Protein AF-A0A9E5BP59-F1 (afdb_monomer_lite)

Structure (mmCIF, N/CA/C/O backbone):
data_AF-A0A9E5BP59-F1
#
_entry.id   AF-A0A9E5BP59-F1
#
loop_
_atom_site.group_PDB
_atom_site.id
_atom_site.type_symbol
_atom_site.label_atom_id
_atom_site.label_alt_id
_atom_site.label_comp_id
_atom_site.label_asym_id
_atom_site.label_entity_id
_atom_site.label_seq_id
_atom_site.pdbx_PDB_ins_code
_atom_site.Cartn_x
_atom_site.Cartn_y
_atom_site.Cartn_z
_atom_site.occupancy
_atom_site.B_iso_or_equiv
_atom_site.auth_seq_id
_atom_site.auth_comp_id
_atom_site.auth_asym_id
_atom_site.auth_atom_id
_atom_site.pdbx_PDB_model_num
ATOM 1 N N . MET A 1 1 ? 1.695 -41.194 1.041 1.00 37.16 1 MET A N 1
ATOM 2 C CA . MET A 1 1 ? 0.652 -40.173 0.792 1.00 37.16 1 MET A CA 1
ATOM 3 C C . MET A 1 1 ? 1.336 -38.836 0.549 1.00 37.16 1 MET A C 1
ATOM 5 O O . MET A 1 1 ? 2.037 -38.366 1.438 1.00 37.16 1 MET A O 1
ATOM 9 N N . ALA A 1 2 ? 1.214 -38.261 -0.649 1.00 35.75 2 ALA A N 1
ATOM 10 C CA . ALA A 1 2 ? 1.805 -36.962 -0.963 1.00 35.75 2 ALA A CA 1
ATOM 11 C C . ALA A 1 2 ? 1.012 -35.847 -0.260 1.00 35.75 2 ALA A C 1
ATOM 13 O O . ALA A 1 2 ? -0.188 -35.698 -0.486 1.00 35.75 2 ALA A O 1
ATOM 14 N N . ARG A 1 3 ? 1.668 -35.077 0.617 1.00 37.94 3 ARG A N 1
ATOM 15 C CA . ARG A 1 3 ? 1.095 -33.861 1.204 1.00 37.94 3 ARG A CA 1
ATOM 16 C C . ARG A 1 3 ? 1.103 -32.769 0.135 1.00 37.94 3 ARG A C 1
ATOM 18 O O . ARG A 1 3 ? 2.106 -32.085 -0.043 1.00 37.94 3 ARG A O 1
ATOM 25 N N . PHE A 1 4 ? -0.009 -32.607 -0.574 1.00 37.12 4 PHE A N 1
ATOM 26 C CA . PHE A 1 4 ? -0.250 -31.410 -1.373 1.00 37.12 4 PHE A CA 1
ATOM 27 C C . PHE A 1 4 ? -0.389 -30.220 -0.421 1.00 37.12 4 PHE A C 1
ATOM 29 O O . PHE A 1 4 ? -1.443 -29.987 0.167 1.00 37.12 4 PHE A O 1
ATOM 36 N N . SER A 1 5 ? 0.703 -29.480 -0.233 1.00 37.44 5 SER A N 1
ATOM 37 C CA . SER A 1 5 ? 0.652 -28.153 0.367 1.00 37.44 5 SER A CA 1
ATOM 38 C C . SER A 1 5 ? -0.004 -27.223 -0.648 1.00 37.44 5 SER A C 1
ATOM 40 O O . SER A 1 5 ? 0.659 -26.654 -1.514 1.00 37.44 5 SER A O 1
ATOM 42 N N . PHE A 1 6 ? -1.329 -27.097 -0.580 1.00 42.19 6 PHE A N 1
ATOM 43 C CA . PHE A 1 6 ? -2.030 -25.983 -1.203 1.00 42.19 6 PHE A CA 1
ATOM 44 C C . PHE A 1 6 ? -1.641 -24.715 -0.438 1.00 42.19 6 PHE A C 1
ATOM 46 O O . PHE A 1 6 ? -2.389 -24.228 0.410 1.00 42.19 6 PHE A O 1
ATOM 53 N N . LYS A 1 7 ? -0.448 -24.171 -0.712 1.00 44.41 7 LYS A N 1
ATOM 54 C CA . LYS A 1 7 ? -0.162 -22.777 -0.377 1.00 44.41 7 LYS A CA 1
ATOM 55 C C . LYS A 1 7 ? -1.199 -21.963 -1.139 1.00 44.41 7 LYS A C 1
ATOM 57 O O . LYS A 1 7 ? -1.123 -21.858 -2.361 1.00 44.41 7 LYS A O 1
ATOM 62 N N . ARG A 1 8 ? -2.217 -21.457 -0.434 1.00 57.28 8 ARG A N 1
ATOM 63 C CA . ARG A 1 8 ? -3.153 -20.477 -0.992 1.00 57.28 8 ARG A CA 1
ATOM 64 C C . ARG A 1 8 ? -2.296 -19.401 -1.646 1.00 57.28 8 ARG A C 1
ATOM 66 O O . ARG A 1 8 ? -1.489 -18.783 -0.954 1.00 57.28 8 ARG A O 1
ATOM 73 N N . LYS A 1 9 ? -2.420 -19.250 -2.968 1.00 65.62 9 LYS A N 1
ATOM 74 C CA . LYS A 1 9 ? -1.711 -18.212 -3.714 1.00 65.62 9 LYS A CA 1
ATOM 75 C C . LYS A 1 9 ? -2.019 -16.891 -3.017 1.00 65.62 9 LYS A C 1
ATOM 77 O O . LYS A 1 9 ? -3.191 -16.548 -2.848 1.00 65.62 9 LYS A O 1
ATOM 82 N N . ARG A 1 10 ? -0.972 -16.233 -2.526 1.00 75.00 10 ARG A N 1
ATOM 83 C CA . ARG A 1 10 ? -1.098 -14.922 -1.907 1.00 75.00 10 ARG A CA 1
ATOM 84 C C . ARG A 1 10 ? -1.558 -13.966 -2.994 1.00 75.00 10 ARG A C 1
ATOM 86 O O . ARG A 1 10 ? -1.009 -13.994 -4.095 1.00 75.00 10 ARG A O 1
ATOM 93 N N . LEU A 1 11 ? -2.613 -13.228 -2.690 1.00 86.75 11 LEU A N 1
ATOM 94 C CA . LEU A 1 11 ? -3.124 -12.232 -3.608 1.00 86.75 11 LEU A CA 1
ATOM 95 C C . LEU A 1 11 ? -2.186 -11.035 -3.574 1.00 86.75 11 LEU A C 1
ATOM 97 O O . LEU A 1 11 ? -1.622 -10.732 -2.524 1.00 86.75 11 LEU A O 1
ATOM 101 N N . SER A 1 12 ? -1.981 -10.418 -4.722 1.00 90.88 12 SER A N 1
ATOM 102 C CA . SER A 1 12 ? -1.196 -9.196 -4.821 1.00 90.88 12 SER A CA 1
ATOM 103 C C . SER A 1 12 ? -2.011 -7.981 -4.360 1.00 90.88 12 SER A C 1
ATOM 105 O O . SER A 1 12 ? -3.227 -8.101 -4.184 1.00 90.88 12 SER A O 1
ATOM 107 N N . PHE A 1 13 ? -1.380 -6.819 -4.160 1.00 94.25 13 PHE A N 1
ATOM 108 C CA . PHE A 1 13 ? -2.105 -5.623 -3.718 1.00 94.25 13 PHE A CA 1
ATOM 109 C C . PHE A 1 13 ? -3.227 -5.280 -4.712 1.00 94.25 13 PHE A C 1
ATOM 111 O O . PHE A 1 13 ? -4.389 -5.196 -4.322 1.00 94.25 13 PHE A O 1
ATOM 118 N N . SER A 1 14 ? -2.936 -5.245 -6.014 1.00 92.19 14 SER A N 1
ATOM 119 C CA . SER A 1 14 ? -3.953 -5.027 -7.053 1.00 92.19 14 SER A CA 1
ATOM 120 C C . SER A 1 14 ? -5.103 -6.055 -7.029 1.00 92.19 14 SER A C 1
ATOM 122 O O . SER A 1 14 ? -6.280 -5.703 -7.175 1.00 92.19 14 SER A O 1
ATOM 124 N N . GLU A 1 15 ? -4.804 -7.341 -6.804 1.00 92.38 15 GLU A N 1
ATOM 125 C CA . GLU A 1 15 ? -5.838 -8.378 -6.663 1.00 92.38 15 GLU A CA 1
ATOM 126 C C . GLU A 1 15 ? -6.682 -8.171 -5.391 1.00 92.38 15 GLU A C 1
ATOM 128 O O . GLU A 1 15 ? -7.888 -8.443 -5.394 1.00 92.38 15 GLU A O 1
ATOM 133 N N . MET A 1 16 ? -6.064 -7.684 -4.312 1.00 91.88 16 MET A N 1
ATOM 134 C CA . MET A 1 16 ? -6.711 -7.428 -3.028 1.00 91.88 16 MET A CA 1
ATOM 135 C C . MET A 1 16 ? -7.584 -6.182 -3.017 1.00 91.88 16 MET A C 1
ATOM 137 O O . MET A 1 16 ? -8.643 -6.235 -2.391 1.00 91.88 16 MET A O 1
ATOM 141 N N . THR A 1 17 ? -7.240 -5.131 -3.763 1.00 90.25 17 THR A N 1
ATOM 142 C CA . THR A 1 17 ? -8.056 -3.909 -3.891 1.00 90.25 17 THR A CA 1
ATOM 143 C C . THR A 1 17 ? -9.504 -4.218 -4.288 1.00 90.25 17 THR A C 1
ATOM 145 O O . THR A 1 17 ? -10.435 -3.581 -3.810 1.00 90.25 17 THR A O 1
ATOM 148 N N . ASN A 1 18 ? -9.719 -5.252 -5.107 1.00 88.75 18 ASN A N 1
ATOM 149 C CA . ASN A 1 18 ? -11.052 -5.671 -5.557 1.00 88.75 18 ASN A CA 1
ATOM 150 C C . ASN A 1 18 ? -11.787 -6.601 -4.574 1.00 88.75 18 ASN A C 1
ATOM 152 O O . ASN A 1 18 ? -12.927 -6.994 -4.823 1.00 88.75 18 ASN A O 1
ATOM 156 N N . ARG A 1 19 ? -11.130 -7.026 -3.490 1.00 89.50 19 ARG A N 1
ATOM 157 C CA . ARG A 1 19 ? -11.681 -7.964 -2.499 1.00 89.50 19 ARG A CA 1
ATOM 158 C C . ARG A 1 19 ? -11.907 -7.343 -1.137 1.00 89.50 19 ARG A C 1
ATOM 160 O O . ARG A 1 19 ? -12.764 -7.829 -0.400 1.00 89.50 19 ARG A O 1
ATOM 167 N N . VAL A 1 20 ? -11.108 -6.347 -0.776 1.00 90.62 20 VAL A N 1
ATOM 168 C CA . VAL A 1 20 ? -11.270 -5.638 0.487 1.00 90.62 20 VAL A CA 1
ATOM 169 C C . VAL A 1 20 ? -12.408 -4.620 0.368 1.00 90.62 20 VAL A C 1
ATOM 171 O O . VAL A 1 20 ? -12.570 -3.994 -0.679 1.00 90.62 20 VAL A O 1
ATOM 174 N N . PRO A 1 21 ? -13.242 -4.466 1.406 1.00 88.25 21 PRO A N 1
ATOM 175 C CA . PRO A 1 21 ? -14.308 -3.479 1.398 1.00 88.25 21 PRO A CA 1
ATOM 176 C C . PRO A 1 21 ? -13.735 -2.058 1.424 1.00 88.25 21 PRO A C 1
ATOM 178 O O . PRO A 1 21 ? -12.798 -1.769 2.166 1.00 88.25 21 PRO A O 1
ATOM 181 N N . ALA A 1 22 ? -14.367 -1.141 0.693 1.00 81.62 22 ALA A N 1
ATOM 182 C CA . ALA A 1 22 ? -14.191 0.289 0.919 1.00 81.62 22 ALA A CA 1
ATOM 183 C C . ALA A 1 22 ? -14.959 0.672 2.196 1.00 81.62 22 ALA A C 1
ATOM 185 O O . ALA A 1 22 ? -16.143 1.006 2.148 1.00 81.62 22 ALA A O 1
ATOM 186 N N . ALA A 1 23 ? -14.324 0.513 3.358 1.00 66.88 23 ALA A N 1
ATOM 187 C CA . ALA A 1 23 ? -14.974 0.757 4.639 1.00 66.88 23 ALA A CA 1
ATOM 188 C C . ALA A 1 23 ? -15.171 2.266 4.867 1.00 66.88 23 ALA A C 1
ATOM 190 O O . ALA A 1 23 ? -14.200 3.007 4.994 1.00 66.88 23 ALA A O 1
ATOM 191 N N . VAL A 1 24 ? -16.433 2.709 4.934 1.00 73.19 24 VAL A N 1
ATOM 192 C CA . VAL A 1 24 ? -16.799 4.084 5.336 1.00 73.19 24 VAL A CA 1
ATOM 193 C C . VAL A 1 24 ? -16.397 4.335 6.790 1.00 73.19 24 VAL A C 1
ATOM 195 O O . VAL A 1 24 ? -15.887 5.400 7.123 1.00 73.19 24 VAL A O 1
ATOM 198 N N . ASP A 1 25 ? -16.576 3.321 7.635 1.00 82.25 25 ASP A N 1
ATOM 199 C CA . ASP A 1 25 ? -16.072 3.279 8.999 1.00 82.25 25 ASP A CA 1
ATOM 200 C C . ASP A 1 25 ? -15.358 1.934 9.221 1.00 82.25 25 ASP A C 1
ATOM 202 O O . ASP A 1 25 ? -16.016 0.893 9.282 1.00 82.25 25 ASP A O 1
ATOM 206 N N . PRO A 1 26 ? -14.016 1.916 9.317 1.00 82.25 26 PRO A N 1
ATOM 207 C CA . PRO A 1 26 ? -13.260 0.674 9.464 1.00 82.25 26 PRO A CA 1
ATOM 208 C C . PRO A 1 26 ? -13.439 -0.015 10.814 1.00 82.25 26 PRO A C 1
ATOM 210 O O . PRO A 1 26 ? -12.983 -1.143 10.972 1.00 82.25 26 PRO A O 1
ATOM 213 N N . LEU A 1 27 ? -14.080 0.651 11.778 1.00 84.75 27 LEU A N 1
ATOM 214 C CA . LEU A 1 27 ? -14.291 0.159 13.136 1.00 84.75 27 LEU A CA 1
ATOM 215 C C . LEU A 1 27 ? -15.783 -0.007 13.464 1.00 84.75 27 LEU A C 1
ATOM 217 O O . LEU A 1 27 ? -16.151 -0.088 14.637 1.00 84.75 27 LEU A O 1
ATOM 221 N N . ASP A 1 28 ? -16.654 -0.040 12.451 1.00 80.81 28 ASP A N 1
ATOM 222 C CA . ASP A 1 28 ? -18.099 -0.257 12.623 1.00 80.81 28 ASP A CA 1
ATOM 223 C C . ASP A 1 28 ? -18.395 -1.612 13.290 1.00 80.81 28 ASP A C 1
ATOM 225 O O . ASP A 1 28 ? -19.312 -1.756 14.106 1.00 80.81 28 ASP A O 1
ATOM 229 N N . PHE A 1 29 ? -17.531 -2.604 13.044 1.00 79.12 29 PHE A N 1
ATOM 230 C CA . PHE A 1 29 ? -17.621 -3.914 13.682 1.00 79.12 29 PHE A CA 1
ATOM 231 C C . PHE A 1 29 ? -17.634 -3.856 15.220 1.00 79.12 29 PHE A C 1
ATOM 233 O O . PHE A 1 29 ? -18.204 -4.758 15.833 1.00 79.12 29 PHE A O 1
ATOM 240 N N . LEU A 1 30 ? -17.072 -2.809 15.845 1.00 76.50 30 LEU A N 1
ATOM 241 C CA . LEU A 1 30 ? -17.065 -2.632 17.303 1.00 76.50 30 LEU A CA 1
ATOM 242 C C . LEU A 1 30 ? -18.456 -2.320 17.876 1.00 76.50 30 LEU A C 1
ATOM 244 O O . LEU A 1 30 ? -18.742 -2.698 19.012 1.00 76.50 30 LEU A O 1
ATOM 248 N N . GLY A 1 31 ? -19.320 -1.647 17.109 1.00 68.12 31 GLY A N 1
ATOM 249 C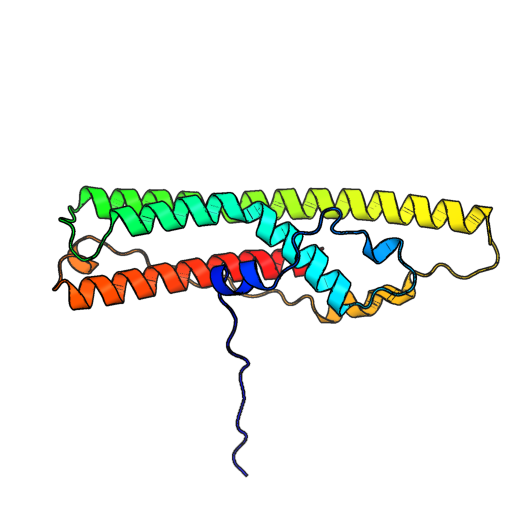 CA . GLY A 1 31 ? -20.680 -1.291 17.529 1.00 68.12 31 GLY A CA 1
ATOM 250 C C . GLY A 1 31 ? -21.724 -2.354 17.175 1.00 68.12 31 GLY A C 1
ATOM 251 O O . GLY A 1 31 ? -22.701 -2.551 17.902 1.00 68.12 31 GLY A O 1
ATOM 252 N N . ALA A 1 32 ? -21.519 -3.080 16.074 1.00 62.00 32 ALA A N 1
ATOM 253 C CA . ALA A 1 32 ? -22.473 -4.063 15.579 1.00 62.00 32 ALA A CA 1
ATOM 254 C C . ALA A 1 32 ? -22.317 -5.420 16.291 1.00 62.00 32 ALA A C 1
ATOM 256 O O . ALA A 1 32 ? -21.382 -6.186 16.059 1.00 62.00 32 ALA A O 1
ATOM 257 N N . GLY A 1 33 ? -23.297 -5.773 17.130 1.00 57.91 33 GLY A N 1
ATOM 258 C CA . GLY A 1 33 ? -23.296 -6.979 17.971 1.00 57.91 33 GLY A CA 1
ATOM 259 C C . GLY A 1 33 ? -23.292 -8.344 17.257 1.00 57.91 33 GLY A C 1
ATOM 260 O O . GLY A 1 33 ? -23.484 -9.354 17.933 1.00 57.91 33 GLY A O 1
ATOM 261 N N . ARG A 1 34 ? -23.098 -8.399 15.931 1.00 59.66 34 ARG A N 1
ATOM 262 C CA . ARG A 1 34 ? -23.070 -9.631 15.114 1.00 59.66 34 ARG A CA 1
ATOM 263 C C . ARG A 1 34 ? -21.856 -9.762 14.184 1.00 59.66 34 ARG A C 1
ATOM 265 O O . ARG A 1 34 ? -21.792 -10.731 13.434 1.00 59.66 34 ARG A O 1
ATOM 272 N N . THR A 1 35 ? -20.917 -8.821 14.199 1.00 65.94 35 THR A N 1
ATOM 273 C CA . THR A 1 35 ? -19.799 -8.827 13.244 1.00 65.94 35 THR A CA 1
ATOM 274 C C . THR A 1 35 ? -18.760 -9.873 13.643 1.00 65.94 35 THR A C 1
ATOM 276 O O . THR A 1 35 ? -18.333 -9.917 14.794 1.00 65.94 35 THR A O 1
ATOM 279 N N . GLY A 1 36 ? -18.371 -10.753 12.718 1.00 70.06 36 GLY A N 1
ATOM 280 C CA . GLY A 1 36 ? -17.362 -11.782 12.983 1.00 70.06 36 GLY A CA 1
ATOM 281 C C . GLY A 1 36 ? -15.933 -11.248 12.841 1.00 70.06 36 GLY A C 1
ATOM 282 O O . GLY A 1 36 ? -15.688 -10.290 12.110 1.00 70.06 36 GLY A O 1
ATOM 283 N N . SER A 1 37 ? -14.952 -11.920 13.458 1.00 73.12 37 SER A N 1
ATOM 284 C CA . SER A 1 37 ? -13.523 -11.549 13.362 1.00 73.12 37 SER A CA 1
ATOM 285 C C . SER A 1 37 ? -12.999 -11.479 11.920 1.00 73.12 37 SER A C 1
ATOM 287 O O . SER A 1 37 ? -12.104 -10.702 11.602 1.00 73.12 37 SER A O 1
ATOM 289 N N . ARG A 1 38 ? -13.575 -12.274 11.011 1.00 78.44 38 ARG A N 1
ATOM 290 C CA . ARG A 1 38 ? -13.245 -12.235 9.582 1.00 78.44 38 ARG A CA 1
ATOM 291 C C . ARG A 1 38 ? -13.662 -10.922 8.921 1.00 78.44 38 ARG A C 1
ATOM 293 O O . ARG A 1 38 ? -12.917 -10.424 8.081 1.00 78.44 38 ARG A O 1
ATOM 300 N N . ASP A 1 39 ? -14.829 -10.404 9.279 1.00 82.75 39 ASP A N 1
ATOM 301 C CA . ASP A 1 39 ? -15.378 -9.190 8.680 1.00 82.75 39 ASP A CA 1
ATOM 302 C C . ASP A 1 39 ? -14.645 -7.966 9.230 1.00 82.75 39 ASP A C 1
ATOM 304 O O . ASP A 1 39 ? -14.245 -7.100 8.460 1.00 82.75 39 ASP A O 1
ATOM 308 N N . ALA A 1 40 ? -14.350 -7.964 10.532 1.00 85.00 40 ALA A N 1
ATOM 309 C CA . ALA A 1 40 ? -13.501 -6.965 11.177 1.00 85.00 40 ALA A CA 1
ATOM 310 C C . ALA A 1 40 ? -12.097 -6.897 10.544 1.00 85.00 40 ALA A C 1
ATOM 312 O O . ALA A 1 40 ? -11.658 -5.826 10.134 1.00 85.00 40 ALA A O 1
ATOM 313 N N . PHE A 1 41 ? -11.434 -8.044 10.341 1.00 88.12 41 PHE A N 1
ATOM 314 C CA . PHE A 1 41 ? -10.156 -8.086 9.618 1.00 88.12 41 PHE A CA 1
ATOM 315 C C . PHE A 1 41 ? -10.271 -7.489 8.208 1.00 88.12 41 PHE A C 1
ATOM 317 O O . PHE A 1 41 ? -9.401 -6.737 7.781 1.00 88.12 41 PHE A O 1
ATOM 324 N N . ALA A 1 42 ? -11.337 -7.814 7.468 1.00 88.81 42 ALA A N 1
ATOM 325 C CA . ALA A 1 42 ? -11.538 -7.281 6.124 1.00 88.81 42 ALA A CA 1
ATOM 326 C C . ALA A 1 42 ? -11.759 -5.758 6.131 1.00 88.81 42 ALA A C 1
ATOM 328 O O . ALA A 1 42 ? -11.236 -5.083 5.250 1.00 88.81 42 ALA A O 1
ATOM 329 N N . GLN A 1 43 ? -12.479 -5.216 7.119 1.00 90.50 43 GLN A N 1
ATOM 330 C CA . GLN A 1 43 ? -12.697 -3.772 7.272 1.00 90.50 43 GLN A CA 1
ATOM 331 C C . GLN A 1 43 ? -11.389 -3.020 7.547 1.00 90.50 43 GLN A C 1
ATOM 333 O O . GLN A 1 43 ? -11.084 -2.060 6.839 1.00 90.50 43 GLN A O 1
ATOM 338 N N . ILE A 1 44 ? -10.581 -3.498 8.501 1.00 91.75 44 ILE A N 1
ATOM 339 C CA . ILE A 1 44 ? -9.265 -2.910 8.810 1.00 91.75 44 ILE A CA 1
ATOM 340 C C . ILE A 1 44 ? -8.352 -3.015 7.584 1.00 91.75 44 ILE A C 1
ATOM 342 O O . ILE A 1 44 ? -7.720 -2.036 7.186 1.00 91.75 44 ILE A O 1
ATOM 346 N N . HIS A 1 45 ? -8.339 -4.178 6.925 1.00 93.06 45 HIS A N 1
ATOM 347 C CA . HIS A 1 45 ? -7.540 -4.381 5.723 1.00 93.06 45 HIS A CA 1
ATOM 348 C C . HIS A 1 45 ? -7.923 -3.423 4.597 1.00 93.06 45 HIS A C 1
ATOM 350 O O . HIS A 1 45 ? -7.042 -2.814 3.994 1.00 93.06 45 HIS A O 1
ATOM 356 N N . GLY A 1 46 ? -9.221 -3.230 4.364 1.00 93.62 46 GLY A N 1
ATOM 357 C CA . GLY A 1 46 ? -9.731 -2.273 3.390 1.00 93.62 46 GLY A CA 1
ATOM 358 C C . GLY A 1 46 ? -9.332 -0.831 3.683 1.00 93.62 46 GLY A C 1
ATOM 359 O O . GLY A 1 46 ? -8.972 -0.106 2.759 1.00 93.62 46 GLY A O 1
ATOM 360 N N . ALA A 1 47 ? -9.314 -0.419 4.952 1.00 94.81 47 ALA A N 1
ATOM 361 C CA . ALA A 1 47 ? -8.872 0.925 5.319 1.00 94.81 47 ALA A CA 1
ATOM 362 C C . ALA A 1 47 ? -7.382 1.166 5.068 1.00 94.81 47 ALA A C 1
ATOM 364 O O . ALA A 1 47 ? -7.029 2.223 4.540 1.00 94.81 47 ALA A O 1
ATOM 365 N N . VAL A 1 48 ? -6.513 0.206 5.403 1.00 95.00 48 VAL A N 1
ATOM 366 C CA . VAL A 1 48 ? -5.076 0.330 5.107 1.00 95.00 48 VAL A CA 1
ATOM 367 C C . VAL A 1 48 ? -4.841 0.308 3.591 1.00 95.00 48 VAL A C 1
ATOM 369 O O . VAL A 1 48 ? -4.091 1.135 3.082 1.00 95.00 48 VAL A O 1
ATOM 372 N N . HIS A 1 49 ? -5.539 -0.556 2.843 1.00 95.25 49 HIS A N 1
ATOM 373 C CA . HIS A 1 49 ? -5.519 -0.560 1.367 1.00 95.25 49 HIS A CA 1
ATOM 374 C C . HIS A 1 49 ? -5.934 0.787 0.771 1.00 95.25 49 HIS A C 1
ATOM 376 O O . HIS A 1 49 ? -5.270 1.323 -0.118 1.00 95.25 49 HIS A O 1
ATOM 382 N N . GLY A 1 50 ? -7.021 1.361 1.288 1.00 94.44 50 GLY A N 1
ATOM 383 C CA . GLY A 1 50 ? -7.517 2.669 0.874 1.00 94.44 50 GLY A CA 1
ATOM 384 C C . GLY A 1 50 ? -6.468 3.766 1.054 1.00 94.44 50 GLY A C 1
ATOM 385 O O . GLY A 1 50 ? -6.265 4.567 0.144 1.00 94.44 50 GLY A O 1
ATOM 386 N N . ALA A 1 51 ? -5.739 3.754 2.174 1.00 95.44 51 ALA A N 1
ATOM 387 C CA . ALA A 1 51 ? -4.663 4.712 2.437 1.00 95.44 51 ALA A CA 1
ATOM 388 C C . ALA A 1 51 ? -3.493 4.596 1.442 1.00 95.44 51 ALA A C 1
ATOM 390 O O . ALA A 1 51 ? -2.858 5.597 1.120 1.00 95.44 51 ALA A O 1
ATOM 391 N N . LEU A 1 52 ? -3.228 3.400 0.908 1.00 96.25 52 LEU A N 1
ATOM 392 C CA . LEU A 1 52 ? -2.147 3.175 -0.060 1.00 96.25 52 LEU A CA 1
ATOM 393 C C . LEU A 1 52 ? -2.578 3.328 -1.525 1.00 96.25 52 LEU A C 1
ATOM 395 O O . LEU A 1 52 ? -1.745 3.224 -2.425 1.00 96.25 52 LEU A O 1
ATOM 399 N N . SER A 1 53 ? -3.854 3.614 -1.793 1.00 93.69 53 SER A N 1
ATOM 400 C CA . SER A 1 53 ? -4.385 3.680 -3.162 1.00 93.69 53 SER A CA 1
ATOM 401 C C . SER A 1 53 ? -3.729 4.770 -4.017 1.00 93.69 53 SER A C 1
ATOM 403 O O . SER A 1 53 ? -3.583 4.605 -5.224 1.00 93.69 53 SER A O 1
ATOM 405 N N . GLU A 1 54 ? -3.317 5.891 -3.422 1.00 94.62 54 GLU A N 1
ATOM 406 C CA . GLU A 1 54 ? -2.586 6.935 -4.153 1.00 94.62 54 GLU A CA 1
ATOM 407 C C . GLU A 1 54 ? -1.165 6.488 -4.522 1.00 94.62 54 GLU A C 1
ATOM 409 O O . GLU A 1 54 ? -0.716 6.723 -5.642 1.00 94.62 54 GLU A O 1
ATOM 414 N N . VAL A 1 55 ? -0.481 5.793 -3.610 1.00 96.94 55 VAL A N 1
ATOM 415 C CA . VAL A 1 55 ? 0.850 5.225 -3.860 1.00 96.94 55 VAL A CA 1
ATOM 416 C C . VAL A 1 55 ? 0.793 4.193 -4.988 1.00 96.94 55 VAL A C 1
ATOM 418 O O . VAL A 1 55 ? 1.617 4.238 -5.898 1.00 96.94 55 VAL A O 1
ATOM 421 N N . GLU A 1 56 ? -0.214 3.314 -4.993 1.00 95.94 56 GLU A N 1
ATOM 422 C CA . GLU A 1 56 ? -0.407 2.345 -6.080 1.00 95.94 56 GLU A CA 1
ATOM 423 C C . GLU A 1 56 ? -0.589 3.037 -7.437 1.00 95.94 56 GLU A C 1
ATOM 425 O O . GLU A 1 56 ? 0.075 2.660 -8.402 1.00 95.94 56 GLU A O 1
ATOM 430 N N . ARG A 1 57 ? -1.405 4.096 -7.519 1.00 95.75 57 ARG A N 1
ATOM 431 C CA . ARG A 1 57 ? -1.611 4.843 -8.774 1.00 95.75 57 ARG A CA 1
ATOM 432 C C . ARG A 1 57 ? -0.331 5.505 -9.275 1.00 95.75 57 ARG A C 1
ATOM 434 O O . ARG A 1 57 ? -0.060 5.480 -10.482 1.00 95.75 57 ARG A O 1
ATOM 441 N N . SER A 1 58 ? 0.456 6.083 -8.369 1.00 96.62 58 SER A N 1
ATOM 442 C CA . SER A 1 58 ? 1.756 6.672 -8.696 1.00 96.62 58 SER A CA 1
ATOM 443 C C . SER A 1 58 ? 2.706 5.607 -9.234 1.00 96.62 58 SER A C 1
ATOM 445 O O . SER A 1 58 ? 3.217 5.756 -10.342 1.00 96.62 58 SER A O 1
ATOM 447 N N . ILE A 1 59 ? 2.851 4.482 -8.529 1.00 96.38 59 ILE A N 1
ATOM 448 C CA . ILE A 1 59 ? 3.663 3.332 -8.953 1.00 96.38 59 ILE A CA 1
ATOM 449 C C . ILE A 1 59 ? 3.212 2.797 -10.316 1.00 96.38 59 ILE A C 1
ATOM 451 O O . ILE A 1 59 ? 4.039 2.586 -11.206 1.00 96.38 59 ILE A O 1
ATOM 455 N N . SER A 1 60 ? 1.909 2.609 -10.521 1.00 94.94 60 SER A N 1
ATOM 456 C CA . SER A 1 60 ? 1.353 2.163 -11.800 1.00 94.94 60 SER A CA 1
ATOM 457 C C . SER A 1 60 ? 1.719 3.130 -12.932 1.00 94.94 60 SER A C 1
ATOM 459 O O . SER A 1 60 ? 2.131 2.687 -14.005 1.00 94.94 60 SER A O 1
ATOM 461 N N . SER A 1 61 ? 1.695 4.440 -12.674 1.00 94.88 61 SER A N 1
ATOM 462 C CA . SER A 1 61 ? 2.140 5.458 -13.634 1.00 94.88 61 SER A CA 1
ATOM 463 C C . SER A 1 61 ? 3.641 5.362 -13.946 1.00 94.88 61 SER A C 1
ATOM 465 O O . SER A 1 61 ? 4.031 5.540 -15.101 1.00 94.88 61 SER A O 1
ATOM 467 N N . LEU A 1 62 ? 4.490 5.012 -12.967 1.00 94.56 62 LEU A N 1
ATOM 468 C CA . LEU A 1 62 ? 5.923 4.766 -13.200 1.00 94.56 62 LEU A CA 1
ATOM 469 C C . LEU A 1 62 ? 6.131 3.652 -14.231 1.00 94.56 62 LEU A C 1
ATOM 471 O O . LEU A 1 62 ? 6.884 3.830 -15.191 1.00 94.56 62 LEU A O 1
ATOM 475 N N . PHE A 1 63 ? 5.441 2.524 -14.052 1.00 93.75 63 PHE A N 1
ATOM 476 C CA . PHE A 1 63 ? 5.552 1.371 -14.946 1.00 93.75 63 PHE A CA 1
ATOM 477 C C . PHE A 1 63 ? 4.978 1.644 -16.341 1.00 93.75 63 PHE A C 1
ATOM 479 O O . PHE A 1 63 ? 5.515 1.138 -17.325 1.00 93.75 63 PHE A O 1
ATOM 486 N N . GLU A 1 64 ? 3.950 2.488 -16.454 1.00 92.06 64 GLU A N 1
ATOM 487 C CA . GLU A 1 64 ? 3.423 2.930 -17.750 1.00 92.06 64 GLU A CA 1
ATOM 488 C C . GLU A 1 64 ? 4.420 3.797 -18.538 1.00 92.06 64 GLU A C 1
ATOM 490 O O . GLU A 1 64 ? 4.478 3.703 -19.765 1.00 92.06 64 GLU A O 1
ATOM 495 N N . ARG A 1 65 ? 5.260 4.601 -17.870 1.00 91.06 65 ARG A N 1
ATOM 496 C CA . ARG A 1 65 ? 6.340 5.345 -18.554 1.00 91.06 65 ARG A CA 1
ATOM 497 C C . ARG A 1 65 ? 7.434 4.419 -19.089 1.00 91.06 65 ARG A C 1
ATOM 499 O O . ARG A 1 65 ? 8.059 4.727 -20.099 1.00 91.06 65 ARG A O 1
ATOM 506 N N . LEU A 1 66 ? 7.651 3.277 -18.439 1.00 90.69 66 LEU A N 1
ATOM 507 C CA . LEU A 1 66 ? 8.652 2.278 -18.822 1.00 90.69 66 LEU A CA 1
ATOM 508 C C . LEU A 1 66 ? 8.111 1.232 -19.806 1.00 90.69 66 LEU A C 1
ATOM 510 O O . LEU A 1 66 ? 8.586 0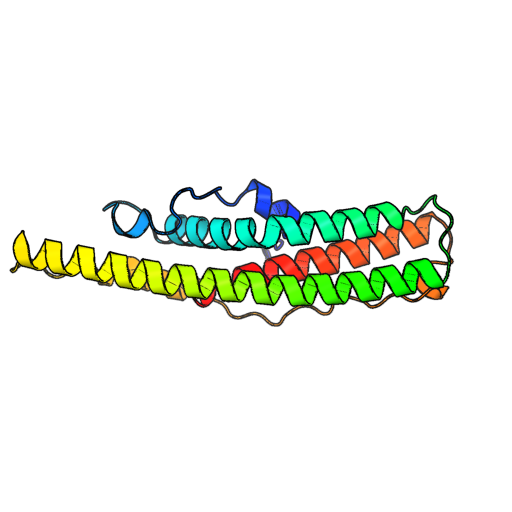.099 -19.814 1.00 90.69 66 LEU A O 1
ATOM 514 N N . ARG A 1 67 ? 7.113 1.573 -20.631 1.00 85.31 67 ARG A N 1
ATOM 515 C CA . ARG A 1 67 ? 6.466 0.626 -21.553 1.00 85.31 67 ARG A CA 1
ATOM 516 C C . ARG A 1 67 ? 7.476 -0.218 -22.347 1.00 85.31 67 ARG A C 1
ATOM 518 O O . ARG A 1 67 ? 8.445 0.332 -22.873 1.00 85.31 67 ARG A O 1
ATOM 525 N N . PRO A 1 68 ? 7.228 -1.534 -22.513 1.00 80.56 68 PRO A N 1
ATOM 526 C CA . PRO A 1 68 ? 8.162 -2.429 -23.193 1.00 80.56 68 PRO A CA 1
ATOM 527 C C . PRO A 1 68 ? 8.520 -1.993 -24.618 1.00 80.56 68 PRO A C 1
ATOM 529 O O . PRO A 1 68 ? 9.658 -2.174 -25.039 1.00 80.56 68 PRO A O 1
ATOM 532 N N . ASP A 1 69 ? 7.570 -1.385 -25.325 1.00 83.81 69 ASP A N 1
ATOM 533 C CA . ASP A 1 69 ? 7.728 -0.945 -26.715 1.00 83.81 69 ASP A CA 1
ATOM 534 C C . ASP A 1 69 ? 8.307 0.478 -26.837 1.00 83.81 69 ASP A C 1
ATOM 536 O O . ASP A 1 69 ? 8.585 0.946 -27.937 1.00 83.81 69 ASP A O 1
ATOM 540 N N . GLY A 1 70 ? 8.477 1.186 -25.715 1.00 80.94 70 GLY A N 1
ATOM 541 C CA . GLY A 1 70 ? 9.029 2.537 -25.685 1.00 80.94 70 GLY A CA 1
ATOM 542 C C . GLY A 1 70 ? 10.556 2.561 -25.764 1.00 80.94 70 GLY A C 1
ATOM 543 O O . GLY A 1 70 ? 11.242 1.590 -25.438 1.00 80.94 70 GLY A O 1
ATOM 544 N N . ASN A 1 71 ? 11.111 3.710 -26.145 1.00 83.75 71 ASN A N 1
ATOM 545 C CA . ASN A 1 71 ? 12.540 3.961 -25.978 1.00 83.75 71 ASN A CA 1
ATOM 546 C C . ASN A 1 71 ? 12.829 4.227 -24.496 1.00 83.75 71 ASN A C 1
ATOM 548 O O . ASN A 1 71 ? 12.219 5.109 -23.896 1.00 83.75 71 ASN A O 1
ATOM 552 N N . ILE A 1 72 ? 13.760 3.469 -23.916 1.00 85.12 72 ILE A N 1
ATOM 553 C CA . ILE A 1 72 ? 14.161 3.589 -22.511 1.00 85.12 72 ILE A CA 1
ATOM 554 C C . ILE A 1 72 ? 15.617 4.048 -22.474 1.00 85.12 72 ILE A C 1
ATOM 556 O O . ILE A 1 72 ? 16.487 3.377 -23.019 1.00 85.12 72 ILE A O 1
ATOM 560 N N . SER A 1 73 ? 15.881 5.179 -21.822 1.00 87.62 73 SER A N 1
ATOM 561 C CA . SER A 1 73 ? 17.243 5.673 -21.576 1.00 87.62 73 SER A CA 1
ATOM 562 C C . SER A 1 73 ? 17.734 5.303 -20.175 1.00 87.62 73 SER A C 1
ATOM 564 O O . SER A 1 73 ? 16.919 5.043 -19.287 1.00 87.62 73 SER A O 1
ATOM 566 N N . ASP A 1 74 ? 19.053 5.339 -19.950 1.00 87.19 74 ASP A N 1
ATOM 567 C CA . ASP A 1 74 ? 19.659 5.189 -18.616 1.00 87.19 74 ASP A CA 1
ATOM 568 C C . ASP A 1 74 ? 18.974 6.069 -17.571 1.00 87.19 74 ASP A C 1
ATOM 570 O O . ASP A 1 74 ? 18.559 5.611 -16.505 1.00 87.19 74 ASP A O 1
ATOM 574 N N . ARG A 1 75 ? 18.810 7.346 -17.926 1.00 91.06 75 ARG A N 1
ATOM 575 C CA . ARG A 1 75 ? 18.219 8.364 -17.068 1.00 91.06 75 ARG A CA 1
ATOM 576 C C . ARG A 1 75 ? 16.805 7.986 -16.633 1.00 91.06 75 ARG A C 1
ATOM 578 O O . ARG A 1 75 ? 16.514 8.059 -15.447 1.00 91.06 75 ARG A O 1
ATOM 585 N N . MET A 1 76 ? 15.967 7.516 -17.558 1.00 92.31 76 MET A N 1
ATOM 586 C CA . MET A 1 76 ? 14.592 7.111 -17.242 1.00 92.31 76 MET A CA 1
ATOM 587 C C . MET A 1 76 ? 14.537 5.936 -16.263 1.00 92.31 76 MET A C 1
ATOM 589 O O . MET A 1 76 ? 13.675 5.914 -15.390 1.00 92.31 76 MET A O 1
ATOM 593 N N . VAL A 1 77 ? 15.437 4.955 -16.397 1.00 91.44 77 VAL A N 1
ATOM 594 C CA . VAL A 1 77 ? 15.467 3.792 -15.493 1.00 91.44 77 VAL A CA 1
ATOM 595 C C . VAL A 1 77 ? 15.911 4.204 -14.095 1.00 91.44 77 VAL A C 1
ATOM 597 O O . VAL A 1 77 ? 15.294 3.801 -13.112 1.00 91.44 77 VAL A O 1
ATOM 600 N N . LEU A 1 78 ? 16.955 5.031 -14.005 1.00 92.25 78 LEU A N 1
ATOM 601 C CA . LEU A 1 78 ? 17.459 5.532 -12.729 1.00 92.25 78 LEU A CA 1
ATOM 602 C C . LEU A 1 78 ? 16.432 6.426 -12.024 1.00 92.25 78 LEU A C 1
ATOM 604 O O . LEU A 1 78 ? 16.215 6.258 -10.825 1.00 92.25 78 LEU A O 1
ATOM 608 N N . GLU A 1 79 ? 15.767 7.320 -12.761 1.00 94.06 79 GLU A N 1
ATOM 609 C CA . GLU A 1 79 ? 14.681 8.160 -12.243 1.00 94.06 79 GLU A CA 1
ATOM 610 C C . GLU A 1 79 ? 13.506 7.303 -11.762 1.00 94.06 79 GLU A C 1
ATOM 612 O O . GLU A 1 79 ? 13.077 7.449 -10.622 1.00 94.06 79 GLU A O 1
ATOM 617 N N . ALA A 1 80 ? 13.041 6.336 -12.559 1.00 94.75 80 ALA A N 1
ATOM 618 C CA . ALA A 1 80 ? 11.940 5.462 -12.160 1.00 94.75 80 ALA A CA 1
ATOM 619 C C . ALA A 1 80 ? 12.269 4.606 -10.927 1.00 94.75 80 ALA A C 1
ATOM 621 O O . ALA A 1 80 ? 11.400 4.396 -10.085 1.00 94.75 80 ALA A O 1
ATOM 622 N N . ASN A 1 81 ? 13.510 4.127 -10.796 1.00 94.81 81 ASN A N 1
ATOM 623 C CA . ASN A 1 81 ? 13.942 3.377 -9.618 1.00 94.81 81 ASN A CA 1
ATOM 624 C C . ASN A 1 81 ? 14.007 4.274 -8.368 1.00 94.81 81 ASN A C 1
ATOM 626 O O . ASN A 1 81 ? 13.553 3.882 -7.294 1.00 94.81 81 ASN A O 1
ATOM 630 N N . ALA A 1 82 ? 14.527 5.499 -8.503 1.00 95.50 82 ALA A N 1
ATOM 631 C CA . ALA A 1 82 ? 14.543 6.471 -7.413 1.00 95.50 82 ALA A CA 1
ATOM 632 C C . ALA A 1 82 ? 13.122 6.860 -6.976 1.00 95.50 82 ALA A C 1
ATOM 634 O O . ALA A 1 82 ? 12.818 6.806 -5.786 1.00 95.50 82 ALA A O 1
ATOM 635 N N . GLU A 1 83 ? 12.246 7.171 -7.935 1.00 96.88 83 GLU A N 1
ATOM 636 C CA . GLU A 1 83 ? 10.832 7.459 -7.690 1.00 96.88 83 GLU A CA 1
ATOM 637 C C . GLU A 1 83 ? 10.153 6.270 -6.999 1.00 96.88 83 GLU A C 1
ATOM 639 O O . GLU A 1 83 ? 9.521 6.458 -5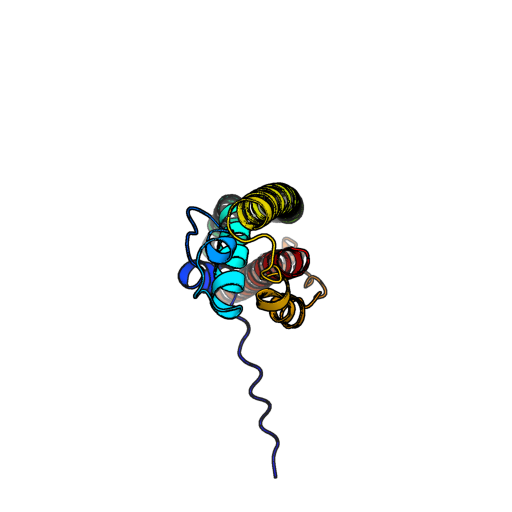.965 1.00 96.88 83 GLU A O 1
ATOM 644 N N . LEU A 1 84 ? 10.361 5.034 -7.472 1.00 97.19 84 LEU A N 1
ATOM 645 C CA . LEU A 1 84 ? 9.790 3.849 -6.831 1.00 97.19 84 LEU A CA 1
ATOM 646 C C . LEU A 1 84 ? 10.235 3.711 -5.370 1.00 97.19 84 LEU A C 1
ATOM 648 O O . LEU A 1 84 ? 9.396 3.473 -4.509 1.00 97.19 84 LEU A O 1
ATOM 652 N N . ARG A 1 85 ? 11.522 3.890 -5.052 1.00 96.31 85 ARG A N 1
ATOM 653 C CA . ARG A 1 85 ? 11.985 3.846 -3.652 1.00 96.31 85 ARG A CA 1
ATOM 654 C C . ARG A 1 85 ? 11.281 4.891 -2.786 1.00 96.31 85 ARG A C 1
ATOM 656 O O . ARG A 1 85 ? 10.904 4.588 -1.655 1.00 96.31 85 ARG A O 1
ATOM 663 N N . THR A 1 86 ? 11.077 6.098 -3.314 1.00 97.62 86 THR A N 1
ATOM 664 C CA . THR A 1 86 ? 10.310 7.147 -2.632 1.00 97.62 86 THR A CA 1
ATOM 665 C C . THR A 1 86 ? 8.856 6.728 -2.413 1.00 97.62 86 THR A C 1
ATOM 667 O O . THR A 1 86 ? 8.334 6.917 -1.316 1.00 97.62 86 THR A O 1
ATOM 670 N N . GLU A 1 87 ? 8.215 6.115 -3.408 1.00 97.69 87 GLU A N 1
ATOM 671 C CA . GLU A 1 87 ? 6.851 5.587 -3.297 1.00 97.69 87 GLU A CA 1
ATOM 672 C C . GLU A 1 87 ? 6.738 4.481 -2.239 1.00 97.69 87 GLU A C 1
ATOM 674 O O . GLU A 1 87 ? 5.827 4.508 -1.413 1.00 97.69 87 GLU A O 1
ATOM 679 N N . LEU A 1 88 ? 7.689 3.542 -2.197 1.00 96.94 88 LEU A N 1
ATOM 680 C CA . LEU A 1 88 ? 7.721 2.478 -1.187 1.00 96.94 88 LEU A CA 1
ATOM 681 C C . LEU A 1 88 ? 7.922 3.035 0.229 1.00 96.94 88 LEU A C 1
ATOM 683 O O . LEU A 1 88 ? 7.284 2.573 1.176 1.00 96.94 88 LEU A O 1
ATOM 687 N N . ALA A 1 89 ? 8.774 4.050 0.389 1.00 96.94 89 ALA A N 1
ATOM 688 C CA . ALA A 1 89 ? 8.927 4.740 1.667 1.00 96.94 89 ALA A CA 1
ATOM 689 C C . ALA A 1 89 ? 7.621 5.443 2.071 1.00 96.94 89 ALA A C 1
ATOM 691 O O . ALA A 1 89 ? 7.162 5.286 3.204 1.00 96.94 89 ALA A O 1
ATOM 692 N N . ARG A 1 90 ? 6.970 6.137 1.125 1.00 97.56 90 ARG A N 1
ATOM 693 C CA . ARG A 1 90 ? 5.681 6.801 1.359 1.00 97.56 90 ARG A CA 1
ATOM 694 C C . ARG A 1 90 ? 4.575 5.809 1.717 1.00 97.56 90 ARG A C 1
ATOM 696 O O . ARG A 1 90 ? 3.747 6.130 2.564 1.00 97.56 90 ARG A O 1
ATOM 703 N N . ALA A 1 91 ? 4.592 4.604 1.142 1.00 97.50 91 ALA A N 1
ATOM 704 C CA . ALA A 1 91 ? 3.662 3.534 1.496 1.00 97.50 91 ALA A CA 1
ATOM 705 C C . ALA A 1 91 ? 3.723 3.196 2.991 1.00 97.50 91 ALA A C 1
ATOM 707 O O . ALA A 1 91 ? 2.686 3.113 3.640 1.00 97.50 91 ALA A O 1
ATOM 708 N N . ASN A 1 92 ? 4.929 3.047 3.550 1.00 96.12 92 ASN A N 1
ATOM 709 C CA . ASN A 1 92 ? 5.091 2.783 4.981 1.00 96.12 92 ASN A CA 1
ATOM 710 C C . ASN A 1 92 ? 4.576 3.957 5.814 1.00 96.12 92 ASN A C 1
ATOM 712 O O . ASN A 1 92 ? 3.761 3.751 6.699 1.00 96.12 92 ASN A O 1
ATOM 716 N N . THR A 1 93 ? 4.947 5.193 5.466 1.00 97.31 93 THR A N 1
ATOM 717 C CA . THR A 1 93 ? 4.471 6.381 6.191 1.00 97.31 93 THR A CA 1
ATOM 718 C C . THR A 1 93 ? 2.945 6.495 6.195 1.00 97.31 93 THR A C 1
ATOM 720 O O . THR A 1 93 ? 2.352 6.790 7.227 1.00 97.31 93 THR A O 1
ATOM 723 N N . PHE A 1 94 ? 2.287 6.259 5.059 1.00 97.50 94 PHE A N 1
ATOM 724 C CA . PHE A 1 94 ? 0.825 6.309 4.982 1.00 97.50 94 PHE A CA 1
ATOM 725 C C . PHE A 1 94 ? 0.168 5.172 5.764 1.00 97.50 94 PHE A C 1
ATOM 727 O O . PHE A 1 94 ? -0.851 5.395 6.418 1.00 97.50 94 PHE A O 1
ATOM 734 N N . ALA A 1 95 ? 0.749 3.973 5.733 1.00 96.25 95 ALA A N 1
ATOM 735 C CA . ALA A 1 95 ? 0.260 2.851 6.519 1.00 96.25 95 ALA A CA 1
ATOM 736 C C . ALA A 1 95 ? 0.429 3.092 8.032 1.00 96.25 95 ALA A C 1
ATOM 738 O O . ALA A 1 95 ? -0.509 2.825 8.782 1.00 96.25 95 ALA A O 1
ATOM 739 N N . ASP A 1 96 ? 1.554 3.668 8.464 1.00 96.69 96 ASP A N 1
ATOM 740 C CA . ASP A 1 96 ? 1.824 4.053 9.854 1.00 96.69 96 ASP A CA 1
ATOM 741 C C . ASP A 1 96 ? 0.814 5.080 10.365 1.00 96.69 96 ASP A C 1
ATOM 743 O O . ASP A 1 96 ? 0.162 4.863 11.386 1.00 96.69 96 ASP A O 1
ATOM 747 N N . VAL A 1 97 ? 0.628 6.173 9.617 1.00 96.88 97 VAL A N 1
ATOM 748 C CA . VAL A 1 97 ? -0.354 7.214 9.952 1.00 96.88 97 VAL A CA 1
ATOM 749 C C . VAL A 1 97 ? -1.745 6.597 10.045 1.00 96.88 97 VAL A C 1
ATOM 751 O O . VAL A 1 97 ? -2.472 6.843 11.007 1.00 96.88 97 VAL A O 1
ATOM 754 N N . LYS A 1 98 ? -2.109 5.734 9.085 1.00 95.81 98 LYS A N 1
ATOM 755 C CA . LYS A 1 98 ? -3.427 5.105 9.087 1.00 95.81 98 LYS A CA 1
ATOM 756 C C . LYS A 1 98 ? -3.622 4.159 10.272 1.00 95.81 98 LYS A C 1
ATOM 758 O O . LYS A 1 98 ? -4.710 4.127 10.848 1.00 95.81 98 LYS A O 1
ATOM 763 N N . ARG A 1 99 ? -2.590 3.399 10.640 1.00 94.38 99 ARG A N 1
ATOM 764 C CA . ARG A 1 99 ? -2.576 2.556 11.841 1.00 94.38 99 ARG A CA 1
ATOM 765 C C . ARG A 1 99 ? -2.798 3.409 13.089 1.00 94.38 99 ARG A C 1
ATOM 767 O O . ARG A 1 99 ? -3.703 3.101 13.859 1.00 94.38 99 ARG A O 1
ATOM 774 N N . ASP A 1 100 ? -2.032 4.483 13.271 1.00 95.88 100 ASP A N 1
ATOM 775 C CA . ASP A 1 100 ? -2.150 5.360 14.443 1.00 95.88 100 ASP A CA 1
ATOM 776 C C . ASP A 1 100 ? -3.537 6.005 14.550 1.00 95.88 100 ASP A C 1
ATOM 778 O O . ASP A 1 100 ? -4.158 5.967 15.615 1.00 95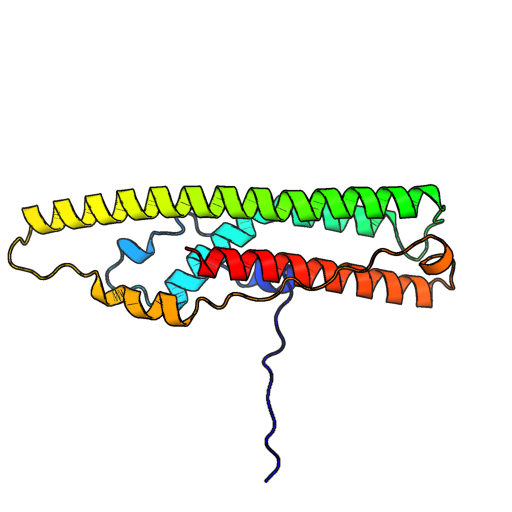.88 100 ASP A O 1
ATOM 782 N N . GLU A 1 101 ? -4.077 6.517 13.441 1.00 94.62 101 GLU A N 1
ATOM 783 C CA . GLU A 1 101 ? -5.449 7.033 13.380 1.00 94.62 101 GLU A CA 1
ATOM 784 C C . GLU A 1 101 ? -6.480 5.993 13.840 1.00 94.62 101 GLU A C 1
ATOM 786 O O . GLU A 1 101 ? -7.390 6.304 14.616 1.00 94.62 101 GLU A O 1
ATOM 791 N N . MET A 1 102 ? -6.353 4.749 13.368 1.00 92.56 102 MET A N 1
ATOM 792 C CA . MET A 1 102 ? -7.276 3.674 13.730 1.00 92.56 102 MET A CA 1
ATOM 793 C C . MET A 1 102 ? -7.129 3.260 15.193 1.00 92.56 102 MET A C 1
ATOM 795 O O . MET A 1 102 ? -8.149 3.057 15.845 1.00 92.56 102 MET A O 1
ATOM 799 N N . LEU A 1 103 ? -5.914 3.189 15.740 1.00 91.75 103 LEU A N 1
ATOM 800 C CA . LEU A 1 103 ? -5.694 2.879 17.158 1.00 91.75 103 LEU A CA 1
ATOM 801 C C . LEU A 1 103 ? -6.310 3.944 18.078 1.00 91.75 103 LEU A C 1
ATOM 803 O O . LEU A 1 103 ? -6.963 3.607 19.070 1.00 91.75 103 LEU A O 1
ATOM 807 N N . ILE A 1 104 ? -6.167 5.226 17.729 1.00 92.94 104 ILE A N 1
ATOM 808 C CA . ILE A 1 104 ? -6.795 6.337 18.460 1.00 92.94 104 ILE A CA 1
ATOM 809 C C . ILE A 1 104 ? -8.325 6.245 18.370 1.00 92.94 104 ILE A C 1
ATOM 811 O O . ILE A 1 104 ? -9.024 6.341 19.386 1.00 92.94 104 ILE A O 1
ATOM 815 N N . SER A 1 105 ? -8.861 6.025 17.164 1.00 90.50 105 SER A N 1
ATOM 816 C CA . SER A 1 105 ? -10.306 5.906 16.938 1.00 90.50 105 SER A CA 1
ATOM 817 C C . SER A 1 105 ? -10.900 4.695 17.663 1.00 90.50 105 SER A C 1
ATOM 819 O O . SER A 1 105 ? -11.944 4.808 18.307 1.00 90.50 105 SER A O 1
ATOM 821 N N . MET A 1 106 ? -10.208 3.556 17.633 1.00 87.56 106 MET A N 1
ATOM 822 C CA . MET A 1 106 ? -10.593 2.333 18.331 1.00 87.56 106 MET A CA 1
ATOM 823 C C . MET A 1 106 ? -10.617 2.547 19.836 1.00 87.56 106 MET A C 1
ATOM 825 O O . MET A 1 106 ? -11.609 2.196 20.470 1.00 87.56 106 MET A O 1
ATOM 829 N N . SER A 1 107 ? -9.582 3.173 20.396 1.00 86.81 107 SER A N 1
ATOM 830 C CA . SER A 1 107 ? -9.527 3.476 21.829 1.00 86.81 107 SER A CA 1
ATOM 831 C C . SER A 1 107 ? -10.710 4.350 22.251 1.00 86.81 107 SER A C 1
ATOM 833 O O . SER A 1 107 ? -11.446 3.991 23.167 1.00 86.81 107 SER A O 1
ATOM 835 N N . SER A 1 108 ? -10.971 5.426 21.502 1.00 88.69 108 SER A N 1
ATOM 836 C CA . SER A 1 108 ? -12.083 6.350 21.767 1.00 88.69 108 SER A CA 1
ATOM 837 C C . SER A 1 108 ? -13.453 5.662 21.667 1.00 88.69 108 SER A C 1
ATOM 839 O O . SER A 1 108 ? -14.342 5.882 22.492 1.00 88.69 108 SER A O 1
ATOM 841 N N . LYS A 1 109 ? -13.642 4.796 20.662 1.00 86.50 109 LYS A N 1
ATOM 842 C CA . LYS A 1 109 ? -14.883 4.029 20.476 1.00 86.50 109 LYS A CA 1
ATOM 843 C C . LYS A 1 109 ? -15.095 3.005 21.581 1.00 86.50 109 LYS A C 1
ATOM 845 O O . LYS A 1 109 ? -16.202 2.903 22.102 1.00 86.50 109 LYS A O 1
ATOM 850 N N . LEU A 1 110 ? -14.058 2.250 21.936 1.00 82.88 110 LEU A N 1
ATOM 851 C CA . LEU A 1 110 ? -14.126 1.259 23.007 1.00 82.88 110 LEU A CA 1
ATOM 852 C C . LEU A 1 110 ? -14.418 1.920 24.355 1.00 82.88 110 LEU A C 1
ATOM 854 O O . LEU A 1 110 ? -15.253 1.409 25.095 1.00 82.88 110 LEU A O 1
ATOM 858 N N . GLU A 1 111 ? -13.805 3.068 24.644 1.00 84.88 111 GLU A N 1
ATOM 859 C CA . GLU A 1 111 ? -14.095 3.856 25.844 1.00 84.88 111 GLU A CA 1
ATOM 860 C C . GLU A 1 111 ? -15.558 4.317 25.871 1.00 84.88 111 GLU A C 1
ATOM 862 O O . GLU A 1 111 ? -16.262 4.092 26.856 1.00 84.88 111 GLU A O 1
ATOM 867 N N . SER A 1 112 ? -16.056 4.879 24.765 1.00 85.50 112 SER A N 1
ATOM 868 C CA . SER A 1 112 ? -17.457 5.301 24.660 1.00 85.50 112 SER A CA 1
ATOM 869 C C . SER A 1 112 ? -18.427 4.131 24.863 1.00 85.50 112 SER A C 1
ATOM 871 O O . SER A 1 112 ? -19.371 4.240 25.647 1.00 85.50 112 SER A O 1
ATOM 873 N N . LEU A 1 113 ? -18.167 2.988 24.219 1.00 80.19 113 LEU A N 1
ATOM 874 C CA . LEU A 1 113 ? -18.968 1.770 24.370 1.00 80.19 113 LEU A CA 1
ATOM 875 C C . LEU A 1 113 ? -18.927 1.232 25.803 1.00 80.19 113 LEU A C 1
ATOM 877 O O . LEU A 1 113 ? -19.952 0.786 26.321 1.00 80.19 113 LEU A O 1
ATOM 881 N N . PHE A 1 114 ? -17.763 1.279 26.451 1.00 79.81 114 PHE A N 1
ATOM 882 C CA . PHE A 1 114 ? -17.597 0.857 27.836 1.00 79.81 114 PHE A CA 1
ATOM 883 C C . PHE A 1 114 ? -18.396 1.748 28.794 1.00 79.81 114 PHE A C 1
ATOM 885 O O . PHE A 1 114 ? -19.180 1.231 29.588 1.00 79.81 114 PHE A O 1
ATOM 892 N N . ILE A 1 115 ? -18.283 3.075 28.671 1.00 83.56 115 ILE A N 1
ATOM 893 C CA . ILE A 1 115 ? -19.042 4.033 29.489 1.00 83.56 115 ILE A CA 1
ATOM 894 C C . ILE A 1 115 ? -20.549 3.852 29.275 1.00 83.56 115 ILE A C 1
ATOM 896 O O . ILE A 1 115 ? -21.299 3.753 30.244 1.00 83.56 115 ILE A O 1
ATOM 900 N N . GLN A 1 116 ? -21.004 3.750 28.022 1.00 81.06 116 GLN A N 1
ATOM 901 C CA . GLN A 1 116 ? -22.417 3.499 27.717 1.00 81.06 116 GLN A CA 1
ATOM 902 C C . GLN A 1 116 ? -22.921 2.215 28.383 1.00 81.06 116 GLN A C 1
ATOM 904 O O . GLN A 1 116 ? -24.024 2.196 28.928 1.00 81.06 116 GLN A O 1
ATOM 909 N N . ARG A 1 117 ? -22.116 1.146 28.376 1.00 76.25 117 ARG A N 1
ATOM 910 C CA . ARG A 1 117 ? -22.473 -0.123 29.020 1.00 76.25 117 ARG A CA 1
ATOM 911 C C . ARG A 1 117 ? -22.529 -0.018 30.536 1.00 76.25 117 ARG A C 1
ATOM 913 O O . ARG A 1 117 ? -23.499 -0.505 31.102 1.00 76.25 117 ARG A O 1
ATOM 920 N N . LEU A 1 118 ? -21.583 0.670 31.173 1.00 78.81 118 LEU A N 1
ATOM 921 C CA . LEU A 1 118 ? -21.646 0.936 32.613 1.00 78.81 118 LEU A CA 1
ATOM 922 C C . LEU A 1 118 ? -22.921 1.694 33.009 1.00 78.81 118 LEU A C 1
ATOM 924 O O . LEU A 1 118 ? -23.479 1.437 34.069 1.00 78.81 118 LEU A O 1
ATOM 928 N N . VAL A 1 119 ? -23.396 2.611 32.162 1.00 82.00 119 VAL A N 1
ATOM 929 C CA . VAL A 1 119 ? -24.624 3.379 32.427 1.00 82.00 119 VAL A CA 1
ATOM 930 C C . VAL A 1 119 ? -25.887 2.539 32.207 1.00 82.00 119 VAL A C 1
ATOM 932 O O . VAL A 1 119 ? -26.816 2.613 33.005 1.00 82.00 119 VAL A O 1
ATOM 935 N N . VAL A 1 120 ? -25.949 1.766 31.118 1.00 83.50 120 VAL A N 1
ATOM 936 C CA . VAL A 1 120 ? -27.177 1.067 30.691 1.00 83.50 120 VAL A CA 1
ATOM 937 C C . VAL A 1 120 ? -27.337 -0.307 31.349 1.00 83.50 120 VAL A C 1
ATOM 939 O O . VAL A 1 120 ? -28.459 -0.725 31.622 1.00 83.50 120 VAL A O 1
ATOM 942 N N . ALA A 1 121 ? -26.236 -1.020 31.583 1.00 79.44 121 ALA A N 1
ATOM 943 C CA . ALA A 1 121 ? -26.222 -2.381 32.110 1.00 79.44 121 ALA A CA 1
ATOM 944 C C . ALA A 1 121 ? -24.945 -2.629 32.945 1.00 79.44 121 ALA A C 1
ATOM 946 O O . ALA A 1 121 ? -24.072 -3.382 32.512 1.00 79.44 121 ALA A O 1
ATOM 947 N N . PRO A 1 122 ? -24.819 -2.004 34.134 1.00 73.88 122 PRO A N 1
ATOM 948 C CA . PRO A 1 122 ? -23.607 -2.075 34.963 1.00 73.88 122 PRO A CA 1
ATOM 949 C C . PRO A 1 122 ? -23.241 -3.496 35.414 1.00 73.88 122 PRO A C 1
ATOM 951 O O . PRO A 1 122 ? -22.074 -3.770 35.676 1.00 73.88 122 PRO A O 1
ATOM 954 N N . GLU A 1 123 ? -24.224 -4.395 35.483 1.00 79.19 123 GLU A N 1
ATOM 955 C CA . GLU A 1 123 ? -24.046 -5.785 35.920 1.00 79.19 123 GLU A CA 1
ATOM 956 C C . GLU A 1 123 ? -23.652 -6.744 34.773 1.00 79.19 123 GLU A C 1
ATOM 958 O O . GLU A 1 123 ? -23.339 -7.909 35.020 1.00 79.19 123 GLU A O 1
ATOM 963 N N . GLU A 1 124 ? -23.675 -6.300 33.506 1.00 72.44 124 GLU A N 1
ATOM 964 C CA . GLU A 1 124 ? -23.266 -7.124 32.359 1.00 72.44 124 GLU A CA 1
ATOM 965 C C . GLU A 1 124 ? -21.749 -7.039 32.111 1.00 72.44 124 GLU A C 1
ATOM 967 O O . GLU A 1 124 ? -21.174 -5.954 32.015 1.00 72.44 124 GLU A O 1
ATOM 972 N N . GLU A 1 125 ? -21.089 -8.189 31.925 1.00 65.69 125 GLU A N 1
ATOM 973 C CA . GLU A 1 125 ? -19.660 -8.234 31.586 1.00 65.69 125 GLU A CA 1
ATOM 974 C C . GLU A 1 125 ? -19.421 -7.592 30.198 1.00 65.69 125 GLU A C 1
ATOM 976 O O . GLU A 1 125 ? -20.119 -7.916 29.226 1.00 65.69 125 GLU A O 1
ATOM 981 N N . PRO A 1 126 ? -18.438 -6.682 30.056 1.00 62.16 126 PRO A N 1
ATOM 982 C CA . PRO A 1 126 ? -18.238 -5.950 28.815 1.00 62.16 126 PRO A CA 1
ATOM 983 C C . PRO A 1 126 ? -17.823 -6.896 27.671 1.00 62.16 126 PRO A C 1
ATOM 985 O O . PRO A 1 126 ? -17.070 -7.852 27.881 1.00 62.16 126 PRO A O 1
ATOM 988 N N . PRO A 1 127 ? -18.244 -6.630 26.418 1.00 62.75 127 PRO A N 1
ATOM 989 C CA . PRO A 1 127 ? -18.079 -7.553 25.289 1.00 62.75 127 PRO A CA 1
ATOM 990 C C . PRO A 1 127 ? -16.633 -7.688 24.765 1.00 62.75 127 PRO A C 1
ATOM 992 O O . PRO A 1 127 ? -16.429 -8.167 23.650 1.00 62.75 127 PRO A O 1
ATOM 995 N N . VAL A 1 128 ? -15.621 -7.323 25.560 1.00 59.78 128 VAL A N 1
ATOM 996 C CA . VAL A 1 128 ? -14.186 -7.322 25.213 1.00 59.78 128 VAL A CA 1
ATOM 997 C C . VAL A 1 128 ? -13.720 -8.691 24.700 1.00 59.78 128 VAL A C 1
ATOM 999 O O . VAL A 1 128 ? -12.918 -8.773 23.772 1.00 59.78 128 VAL A O 1
ATOM 1002 N N . ARG A 1 129 ? -14.287 -9.790 25.223 1.00 59.44 129 ARG A N 1
ATOM 1003 C CA . ARG A 1 129 ? -13.925 -11.162 24.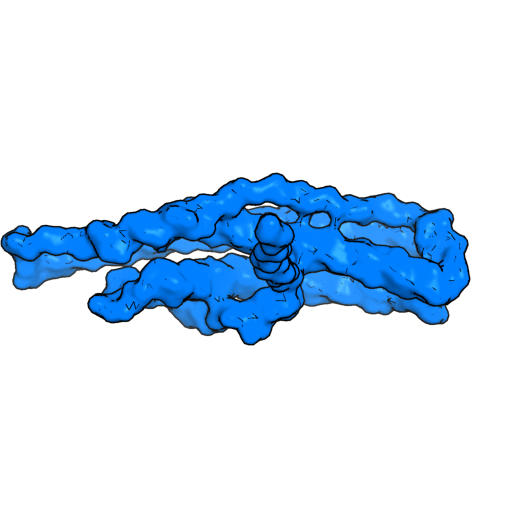822 1.00 59.44 129 ARG A CA 1
ATOM 1004 C C . ARG A 1 129 ? -14.320 -11.535 23.388 1.00 59.44 129 ARG A C 1
ATOM 1006 O O . ARG A 1 129 ? -13.851 -12.555 22.896 1.00 59.44 129 ARG A O 1
ATOM 1013 N N . ARG A 1 130 ? -15.176 -10.759 22.708 1.00 65.44 130 ARG A N 1
ATOM 1014 C CA . ARG A 1 130 ? -15.673 -11.101 21.357 1.00 65.44 130 ARG A CA 1
ATOM 1015 C C . ARG A 1 130 ? -14.613 -10.947 20.262 1.00 65.44 130 ARG A C 1
ATOM 1017 O O . ARG A 1 130 ? -14.741 -11.565 19.208 1.00 65.44 130 ARG A O 1
ATOM 1024 N N . TRP A 1 131 ? -13.566 -10.167 20.522 1.00 66.44 131 TRP A N 1
ATOM 1025 C CA . TRP A 1 131 ? -12.580 -9.760 19.516 1.00 66.44 131 TRP A CA 1
ATOM 1026 C C . TRP A 1 131 ? -11.197 -10.381 19.711 1.00 66.44 131 TRP A C 1
ATOM 1028 O O . TRP A 1 131 ? -10.310 -10.157 18.896 1.00 66.44 131 TRP A O 1
ATOM 1038 N N . THR A 1 132 ? -11.004 -11.205 20.742 1.00 65.44 132 THR A N 1
ATOM 1039 C CA . THR A 1 132 ? -9.710 -11.836 21.062 1.00 65.44 132 THR A CA 1
ATOM 1040 C C . THR A 1 132 ? -9.146 -12.671 19.908 1.00 65.44 132 THR A C 1
ATOM 1042 O O . THR A 1 132 ? -7.938 -12.695 19.705 1.00 65.44 132 THR A O 1
ATOM 1045 N N . ALA A 1 133 ? -10.013 -13.268 19.084 1.00 67.56 133 ALA A N 1
ATOM 1046 C CA . ALA A 1 133 ? -9.629 -14.039 17.899 1.00 67.56 133 ALA A CA 1
ATOM 1047 C C . ALA A 1 133 ? -9.160 -13.185 16.695 1.00 67.56 133 ALA A C 1
ATOM 1049 O O . ALA A 1 133 ? -8.832 -13.742 15.645 1.00 67.56 133 ALA A O 1
ATOM 1050 N N . LEU A 1 134 ? -9.165 -11.846 16.789 1.00 72.06 134 LEU A N 1
ATOM 1051 C CA . LEU A 1 134 ? -8.549 -10.983 15.770 1.00 72.06 134 LEU A CA 1
ATOM 1052 C C . LEU A 1 134 ? -7.025 -11.110 15.781 1.00 72.06 134 LEU A C 1
ATOM 1054 O O . LEU A 1 134 ? -6.426 -11.224 14.712 1.00 72.06 134 LEU A O 1
ATOM 1058 N N . GLY A 1 135 ? -6.424 -11.192 16.972 1.00 69.31 135 GLY A N 1
ATOM 1059 C CA . GLY A 1 135 ? -4.976 -11.342 17.139 1.00 69.31 135 GLY A CA 1
ATOM 1060 C C . GLY A 1 135 ? -4.422 -12.607 16.480 1.00 69.31 135 GLY A C 1
ATOM 1061 O O . GLY A 1 135 ? -3.337 -12.575 15.913 1.00 69.31 135 GLY A O 1
ATOM 1062 N N . ASP A 1 136 ? -5.202 -13.691 16.419 1.00 74.00 136 ASP A N 1
ATOM 1063 C CA . ASP A 1 136 ? -4.802 -14.940 15.747 1.00 74.00 136 ASP A CA 1
ATOM 1064 C C . ASP A 1 136 ? -4.571 -14.772 14.231 1.00 74.00 136 ASP A C 1
ATOM 1066 O O . ASP A 1 136 ? -3.981 -15.636 13.575 1.00 74.00 136 ASP A O 1
ATOM 1070 N N . ARG A 1 137 ? -5.063 -13.674 13.642 1.00 74.69 137 ARG A N 1
ATOM 1071 C CA . ARG A 1 137 ? -4.869 -13.331 12.226 1.00 74.69 137 ARG A CA 1
ATOM 1072 C C . ARG A 1 137 ? -3.706 -12.367 12.000 1.00 74.69 137 ARG A C 1
ATOM 1074 O O . ARG A 1 137 ? -3.271 -12.234 10.851 1.00 74.69 137 ARG A O 1
ATOM 1081 N N . ALA A 1 138 ? -3.206 -11.727 13.055 1.00 76.12 138 ALA A N 1
ATOM 1082 C CA . ALA A 1 138 ? -2.046 -10.856 12.997 1.00 76.12 138 ALA A CA 1
ATOM 1083 C C . ALA A 1 138 ? -0.789 -11.702 12.781 1.00 76.12 138 ALA A C 1
ATOM 1085 O O . ALA A 1 138 ? -0.383 -12.506 13.617 1.00 76.12 138 ALA A O 1
ATOM 1086 N N . ILE A 1 139 ? -0.175 -11.548 11.611 1.00 81.12 139 ILE A N 1
ATOM 1087 C CA . ILE A 1 139 ? 1.066 -12.240 11.267 1.00 81.12 139 ILE A CA 1
ATOM 1088 C C . ILE A 1 139 ? 2.023 -11.182 10.746 1.00 81.12 139 ILE A C 1
ATOM 1090 O O . ILE A 1 139 ? 1.811 -10.645 9.657 1.00 81.12 139 ILE A O 1
ATOM 1094 N N . ARG A 1 140 ? 3.086 -10.915 11.505 1.00 83.69 140 ARG A N 1
ATOM 1095 C CA . ARG A 1 140 ? 4.182 -10.073 11.032 1.00 83.69 140 ARG A CA 1
ATOM 1096 C C . ARG A 1 140 ? 4.991 -10.845 9.999 1.00 83.69 140 ARG A C 1
ATOM 1098 O O . ARG A 1 140 ? 5.389 -11.985 10.235 1.00 83.69 140 ARG A O 1
ATOM 1105 N N . ARG A 1 141 ? 5.184 -10.236 8.837 1.00 86.94 141 ARG A N 1
ATOM 1106 C CA . ARG A 1 141 ? 5.879 -10.823 7.692 1.00 86.94 141 ARG A CA 1
ATOM 1107 C C . ARG A 1 141 ? 7.087 -9.976 7.342 1.00 86.94 141 ARG A C 1
ATOM 1109 O O . ARG A 1 141 ? 7.027 -8.749 7.428 1.00 86.94 141 ARG A O 1
ATOM 1116 N N . ASP A 1 142 ? 8.140 -10.636 6.889 1.00 89.12 142 ASP A N 1
ATOM 1117 C CA . ASP A 1 142 ? 9.274 -9.945 6.292 1.00 89.12 142 ASP A CA 1
ATOM 1118 C C . ASP A 1 142 ? 8.824 -9.246 5.009 1.00 89.12 142 ASP A C 1
ATOM 1120 O O . ASP A 1 142 ? 8.082 -9.816 4.200 1.00 89.12 142 ASP A O 1
ATOM 1124 N N . LEU A 1 143 ? 9.262 -8.000 4.834 1.00 89.12 143 LEU A N 1
ATOM 1125 C CA . LEU A 1 143 ? 9.004 -7.264 3.605 1.00 89.12 143 LEU A CA 1
ATOM 1126 C C . LEU A 1 143 ? 9.802 -7.909 2.461 1.00 89.12 143 LEU A C 1
ATOM 1128 O O . LEU A 1 143 ? 11.009 -8.120 2.610 1.00 89.12 143 LEU A O 1
ATOM 1132 N N . PRO A 1 144 ? 9.160 -8.235 1.325 1.00 89.75 144 PRO A N 1
ATOM 1133 C CA . PRO A 1 144 ? 9.863 -8.807 0.189 1.00 89.75 144 PRO A CA 1
ATOM 1134 C C . PRO A 1 144 ? 10.845 -7.786 -0.393 1.00 89.75 144 PRO A C 1
ATOM 1136 O O . PRO A 1 144 ? 10.614 -6.578 -0.359 1.00 89.75 144 PRO A O 1
ATOM 1139 N N . MET A 1 145 ? 11.948 -8.272 -0.955 1.00 90.62 145 MET A N 1
ATOM 1140 C CA . MET A 1 145 ? 12.899 -7.413 -1.653 1.00 90.62 145 MET A CA 1
ATOM 1141 C C . MET A 1 145 ? 12.328 -7.019 -3.018 1.00 90.62 145 MET A C 1
ATOM 1143 O O . MET A 1 145 ? 11.974 -7.888 -3.814 1.00 90.62 145 MET A O 1
ATOM 1147 N N . VAL A 1 146 ? 12.280 -5.718 -3.300 1.00 93.56 146 VAL A N 1
ATOM 1148 C CA . VAL A 1 146 ? 11.941 -5.193 -4.627 1.00 93.56 146 VAL A CA 1
ATOM 1149 C C . VAL A 1 146 ? 13.238 -5.008 -5.407 1.00 93.56 146 VAL A C 1
ATOM 1151 O O . VAL A 1 146 ? 14.157 -4.350 -4.923 1.00 93.56 146 VAL A O 1
ATOM 1154 N N . SER A 1 147 ? 13.334 -5.612 -6.594 1.00 91.25 147 SER A N 1
ATOM 1155 C CA . SER A 1 147 ? 14.522 -5.489 -7.441 1.00 91.25 147 SER A CA 1
ATOM 1156 C C . SER A 1 147 ? 14.788 -4.031 -7.816 1.00 91.25 147 SER A C 1
ATOM 1158 O O . SER A 1 147 ? 13.865 -3.244 -8.009 1.00 91.25 147 SER A O 1
ATOM 1160 N N . GLU A 1 148 ? 16.061 -3.699 -8.007 1.00 90.44 148 GLU A N 1
ATOM 1161 C CA . GLU A 1 148 ? 16.514 -2.363 -8.398 1.00 90.44 148 GLU A CA 1
ATOM 1162 C C . GLU A 1 148 ? 17.157 -2.429 -9.788 1.00 90.44 148 GLU A C 1
ATOM 1164 O O . GLU A 1 148 ? 18.383 -2.521 -9.910 1.00 90.44 148 GLU A O 1
ATOM 1169 N N . PRO A 1 149 ? 16.350 -2.482 -10.861 1.00 87.19 149 PRO A N 1
ATOM 1170 C CA . PRO A 1 149 ? 16.880 -2.638 -12.202 1.00 87.19 149 PRO A CA 1
ATOM 1171 C C . PRO A 1 149 ? 17.700 -1.414 -12.614 1.00 87.19 149 PRO A C 1
ATOM 1173 O O . PRO A 1 149 ? 17.347 -0.268 -12.340 1.00 87.19 149 PRO A O 1
ATOM 1176 N N . ASN A 1 150 ? 18.786 -1.673 -13.332 1.00 89.12 150 ASN A N 1
ATOM 1177 C CA . ASN A 1 150 ? 19.568 -0.670 -14.039 1.00 89.12 150 ASN A CA 1
ATOM 1178 C C . ASN A 1 150 ? 19.264 -0.714 -15.546 1.00 89.12 150 ASN A C 1
ATOM 1180 O O . ASN A 1 150 ? 18.505 -1.562 -16.026 1.00 89.12 150 ASN A O 1
ATOM 1184 N N . HIS A 1 151 ? 19.872 0.187 -16.314 1.00 86.94 151 HIS A N 1
ATOM 1185 C CA . HIS A 1 151 ? 19.646 0.248 -17.755 1.00 86.94 151 HIS A CA 1
ATOM 1186 C C . HIS A 1 151 ? 19.980 -1.051 -18.481 1.00 86.94 151 HIS A C 1
ATOM 1188 O O . HIS A 1 151 ? 19.142 -1.535 -19.229 1.00 86.94 151 HIS A O 1
ATOM 1194 N N . SER A 1 152 ? 21.119 -1.690 -18.195 1.00 87.62 152 SER A N 1
ATOM 1195 C CA . SER A 1 152 ? 21.475 -2.986 -18.801 1.00 87.62 152 SER A CA 1
ATOM 1196 C C . SER A 1 152 ? 20.455 -4.094 -18.496 1.00 87.62 152 SER A C 1
ATOM 1198 O O . SER A 1 152 ? 20.316 -5.071 -19.234 1.00 87.62 152 SER A O 1
ATOM 1200 N N . ASN A 1 153 ? 19.689 -3.951 -17.408 1.00 86.31 153 ASN A N 1
ATOM 1201 C CA . ASN A 1 153 ? 18.594 -4.858 -17.103 1.00 86.31 153 ASN A CA 1
ATOM 1202 C C . ASN A 1 153 ? 17.354 -4.605 -17.974 1.00 86.31 153 ASN A C 1
ATOM 1204 O O . ASN A 1 153 ? 16.541 -5.513 -18.112 1.00 86.31 153 ASN A O 1
ATOM 1208 N N . LEU A 1 154 ? 17.177 -3.432 -18.572 1.00 87.69 154 LEU A N 1
ATOM 1209 C CA . LEU A 1 154 ? 16.004 -3.100 -19.392 1.00 87.69 154 LEU A CA 1
ATOM 1210 C C . LEU A 1 154 ? 16.343 -2.862 -20.874 1.00 87.69 154 LEU A C 1
ATOM 1212 O O . LEU A 1 154 ? 15.442 -2.921 -21.717 1.00 87.69 154 LEU A O 1
ATOM 1216 N N . ASP A 1 155 ? 17.623 -2.695 -21.205 1.00 87.50 155 ASP A N 1
ATOM 1217 C CA . ASP A 1 155 ? 18.170 -2.681 -22.562 1.00 87.50 155 ASP A CA 1
ATOM 1218 C C . ASP A 1 155 ? 18.335 -4.109 -23.099 1.00 87.50 155 ASP A C 1
ATOM 1220 O O . ASP A 1 155 ? 19.415 -4.685 -23.204 1.00 87.50 155 ASP A O 1
ATOM 1224 N N . VAL A 1 156 ? 17.193 -4.742 -23.332 1.00 88.75 156 VAL A N 1
ATOM 1225 C CA . VAL A 1 156 ? 17.075 -6.091 -23.879 1.00 88.75 156 VAL A CA 1
ATOM 1226 C C . VAL A 1 156 ? 15.952 -6.118 -24.907 1.00 88.75 156 VAL A C 1
ATOM 1228 O O . VAL A 1 156 ? 15.249 -5.124 -25.107 1.00 88.75 156 VAL A O 1
ATOM 1231 N N . SER A 1 157 ? 15.750 -7.276 -25.541 1.00 89.56 157 SER A N 1
ATOM 1232 C CA . SER A 1 157 ? 14.625 -7.485 -26.451 1.00 89.56 157 SER A CA 1
ATOM 1233 C C . SER A 1 157 ? 13.295 -7.041 -25.806 1.00 89.56 157 SER A C 1
ATOM 1235 O O . SER A 1 157 ? 13.112 -7.238 -24.597 1.00 89.56 157 SER A O 1
ATOM 1237 N N . PRO A 1 158 ? 12.328 -6.495 -26.571 1.00 89.00 158 PRO A N 1
ATOM 1238 C CA . PRO A 1 158 ? 11.044 -6.050 -26.017 1.00 89.00 158 PRO A CA 1
ATOM 1239 C C . PRO A 1 158 ? 10.324 -7.135 -25.200 1.00 89.00 158 PRO A C 1
ATOM 1241 O O . PRO A 1 158 ? 9.727 -6.858 -24.158 1.00 89.00 158 PRO A O 1
ATOM 1244 N N . ASN A 1 159 ? 10.452 -8.399 -25.618 1.00 91.19 159 ASN A N 1
ATOM 1245 C CA . ASN A 1 159 ? 9.895 -9.546 -24.905 1.00 91.19 159 ASN A CA 1
ATOM 1246 C C . ASN A 1 159 ? 10.543 -9.763 -23.531 1.00 91.19 159 ASN A C 1
ATOM 1248 O O . ASN A 1 159 ? 9.835 -10.001 -22.549 1.00 91.19 159 ASN A O 1
ATOM 1252 N N . ASP A 1 160 ? 11.869 -9.684 -23.434 1.00 91.94 160 ASP A N 1
ATOM 1253 C CA . ASP A 1 160 ? 12.568 -9.851 -22.156 1.00 91.94 160 ASP A CA 1
ATOM 1254 C C . ASP A 1 160 ? 12.372 -8.642 -21.251 1.00 91.94 160 ASP A C 1
ATOM 1256 O O . ASP A 1 160 ? 12.165 -8.798 -20.047 1.00 91.94 160 ASP A O 1
ATOM 1260 N N . ARG A 1 161 ? 12.333 -7.443 -21.833 1.00 92.12 161 ARG A N 1
ATOM 1261 C CA . ARG A 1 161 ? 12.010 -6.206 -21.127 1.00 92.12 161 ARG A CA 1
ATOM 1262 C C . ARG A 1 161 ? 10.623 -6.294 -20.499 1.00 92.12 161 ARG A C 1
ATOM 1264 O O . ARG A 1 161 ? 10.485 -6.063 -19.302 1.00 92.12 161 ARG A O 1
ATOM 1271 N N . LYS A 1 162 ? 9.614 -6.727 -21.263 1.00 92.81 162 LYS A N 1
ATOM 1272 C CA . LYS A 1 162 ? 8.254 -6.972 -20.759 1.00 92.81 162 LYS A CA 1
ATOM 1273 C C . LYS A 1 162 ? 8.248 -7.940 -19.577 1.00 92.81 162 LYS A C 1
ATOM 1275 O O . LYS A 1 162 ? 7.609 -7.666 -18.566 1.00 92.81 162 LYS A O 1
ATOM 1280 N N . LYS A 1 163 ? 8.978 -9.057 -19.668 1.00 93.75 163 LYS A N 1
ATOM 1281 C CA . LYS A 1 163 ? 9.092 -10.022 -18.559 1.00 93.75 163 LYS A CA 1
ATOM 1282 C C . LYS A 1 163 ? 9.725 -9.393 -17.316 1.00 93.75 163 LYS A C 1
ATOM 1284 O O . LYS A 1 163 ? 9.227 -9.611 -16.215 1.00 93.75 163 LYS A O 1
ATOM 1289 N N . ARG A 1 164 ? 10.802 -8.618 -17.480 1.00 93.75 164 ARG A N 1
ATOM 1290 C CA . ARG A 1 164 ? 11.527 -7.976 -16.371 1.00 93.75 164 ARG A CA 1
ATOM 1291 C C . ARG A 1 164 ? 10.698 -6.883 -15.698 1.00 93.75 164 ARG A C 1
ATOM 1293 O O . ARG A 1 164 ? 10.635 -6.862 -14.475 1.00 93.75 164 ARG A O 1
ATOM 1300 N N . LEU A 1 165 ? 9.995 -6.057 -16.472 1.00 93.81 165 LEU A N 1
ATOM 1301 C CA . LEU A 1 165 ? 9.064 -5.055 -15.944 1.00 93.81 165 LEU A CA 1
ATOM 1302 C C . LEU A 1 165 ? 7.886 -5.699 -15.211 1.00 93.81 165 LEU A C 1
ATOM 1304 O O . LEU A 1 165 ? 7.545 -5.265 -14.120 1.00 93.81 165 LEU A O 1
ATOM 1308 N N . ASN A 1 166 ? 7.306 -6.773 -15.757 1.00 93.56 166 ASN A N 1
ATOM 1309 C CA . ASN A 1 166 ? 6.236 -7.508 -15.079 1.00 93.56 166 ASN A CA 1
ATOM 1310 C C . ASN A 1 166 ? 6.709 -8.136 -13.766 1.00 93.56 166 ASN A C 1
ATOM 1312 O O . ASN A 1 166 ? 5.966 -8.135 -12.789 1.00 93.56 166 ASN A O 1
ATOM 1316 N N . LYS A 1 167 ? 7.938 -8.665 -13.736 1.00 94.56 167 LYS A N 1
ATOM 1317 C CA . LYS A 1 167 ? 8.549 -9.172 -12.505 1.00 94.56 167 LYS A CA 1
ATOM 1318 C C . LYS A 1 167 ? 8.710 -8.045 -11.484 1.00 94.56 167 LYS A C 1
ATOM 1320 O O . LYS A 1 167 ? 8.267 -8.205 -10.356 1.00 94.56 167 LYS A O 1
ATOM 1325 N N . TRP A 1 168 ? 9.281 -6.916 -11.896 1.00 94.94 168 TRP A N 1
ATOM 1326 C CA . TRP A 1 168 ? 9.493 -5.767 -11.019 1.00 94.94 168 TRP A CA 1
ATOM 1327 C C . TRP A 1 168 ? 8.173 -5.231 -10.455 1.00 94.94 168 TRP A C 1
ATOM 1329 O O . TRP A 1 168 ? 8.038 -5.081 -9.246 1.00 94.94 168 TRP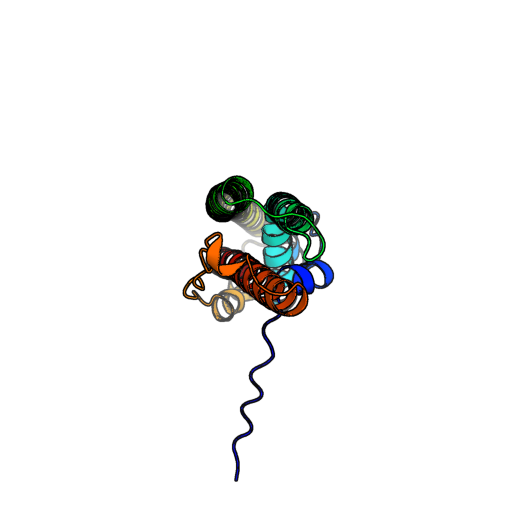 A O 1
ATOM 1339 N N . LYS A 1 169 ? 7.157 -5.074 -11.312 1.00 94.62 169 LYS A N 1
ATOM 1340 C CA . LYS A 1 169 ? 5.799 -4.707 -10.900 1.00 94.62 169 LYS A CA 1
ATOM 1341 C C . LYS A 1 169 ? 5.212 -5.716 -9.913 1.00 94.62 169 LYS A C 1
ATOM 1343 O O . LYS A 1 169 ? 4.630 -5.307 -8.920 1.00 94.62 169 LYS A O 1
ATOM 1348 N N . GLY A 1 170 ? 5.379 -7.015 -10.161 1.00 94.81 170 GLY A N 1
ATOM 1349 C CA . GLY A 1 170 ? 4.903 -8.068 -9.262 1.00 94.81 170 GLY A CA 1
ATOM 1350 C C . GLY A 1 170 ? 5.566 -8.036 -7.882 1.00 94.81 170 GLY A C 1
ATOM 1351 O O . GLY A 1 170 ? 4.877 -8.191 -6.880 1.00 94.81 170 GLY A O 1
ATOM 1352 N N . GLU A 1 171 ? 6.875 -7.786 -7.818 1.00 95.38 171 GLU A N 1
ATOM 1353 C CA . GLU A 1 171 ? 7.604 -7.622 -6.551 1.00 95.38 171 GLU A CA 1
ATOM 1354 C C . GLU A 1 171 ? 7.117 -6.393 -5.776 1.00 95.38 171 GLU A C 1
ATOM 1356 O O . GLU A 1 171 ? 6.888 -6.468 -4.570 1.00 95.38 171 GLU A O 1
ATOM 1361 N N . THR A 1 172 ? 6.902 -5.272 -6.469 1.00 96.00 172 THR A N 1
ATOM 1362 C CA . THR A 1 172 ? 6.321 -4.059 -5.881 1.00 96.00 172 THR A CA 1
ATOM 1363 C C . THR A 1 172 ? 4.907 -4.298 -5.346 1.00 96.00 172 THR A C 1
ATOM 1365 O O . THR A 1 172 ? 4.588 -3.893 -4.231 1.00 96.00 172 THR A O 1
ATOM 1368 N N . ASP A 1 173 ? 4.064 -4.984 -6.112 1.00 95.62 173 ASP A N 1
ATOM 1369 C CA . ASP A 1 173 ? 2.677 -5.287 -5.746 1.00 95.62 173 ASP A CA 1
ATOM 1370 C C . ASP A 1 173 ? 2.609 -6.238 -4.532 1.00 95.62 173 ASP A C 1
ATOM 1372 O O . ASP A 1 173 ? 1.767 -6.082 -3.646 1.00 95.62 173 ASP A O 1
ATOM 1376 N N . GLU A 1 174 ? 3.537 -7.197 -4.433 1.00 94.81 174 GLU A N 1
ATOM 1377 C CA . GLU A 1 174 ? 3.682 -8.054 -3.250 1.00 94.81 174 GLU A CA 1
ATOM 1378 C C . GLU A 1 174 ? 4.205 -7.279 -2.030 1.00 94.81 174 GLU A C 1
ATOM 1380 O O . GLU A 1 174 ? 3.768 -7.529 -0.899 1.00 94.81 174 GLU A O 1
ATOM 1385 N N . TYR A 1 175 ? 5.122 -6.331 -2.236 1.00 95.88 175 TYR A N 1
ATOM 1386 C CA . TYR A 1 175 ? 5.608 -5.456 -1.174 1.00 95.88 175 TYR A CA 1
ATOM 1387 C C . TYR A 1 175 ? 4.465 -4.655 -0.551 1.00 95.88 175 TYR A C 1
ATOM 1389 O O . TYR A 1 175 ? 4.279 -4.727 0.664 1.00 95.88 175 TYR A O 1
ATOM 1397 N N . LEU A 1 176 ? 3.663 -3.963 -1.368 1.00 96.62 176 LEU A N 1
ATOM 1398 C CA . LEU A 1 176 ? 2.544 -3.146 -0.887 1.00 96.62 176 LEU A CA 1
ATOM 1399 C C . LEU A 1 176 ? 1.532 -3.975 -0.088 1.00 96.62 176 LEU A C 1
ATOM 1401 O O . LEU A 1 176 ? 1.131 -3.579 1.003 1.00 96.62 176 LEU A O 1
ATOM 1405 N N . GLU A 1 177 ? 1.182 -5.168 -0.569 1.00 95.62 177 GLU A N 1
ATOM 1406 C CA . GLU A 1 177 ? 0.286 -6.066 0.167 1.00 95.62 177 GLU A CA 1
ATOM 1407 C C . GLU A 1 177 ? 0.908 -6.543 1.489 1.00 95.62 177 GLU A C 1
ATOM 1409 O O . GLU A 1 177 ? 0.214 -6.775 2.479 1.00 95.62 177 GLU A O 1
ATOM 1414 N N . THR A 1 178 ? 2.231 -6.711 1.540 1.00 94.62 178 THR A N 1
ATOM 1415 C CA . THR A 1 178 ? 2.929 -7.058 2.787 1.00 94.62 178 THR A CA 1
ATOM 1416 C C . THR A 1 178 ? 2.908 -5.917 3.786 1.00 94.62 178 THR A C 1
ATOM 1418 O O . THR A 1 178 ? 2.639 -6.169 4.960 1.00 94.62 178 THR A O 1
ATOM 1421 N N . VAL A 1 179 ? 3.107 -4.681 3.325 1.00 95.25 179 VAL A N 1
ATOM 1422 C CA . VAL A 1 179 ? 2.937 -3.481 4.149 1.00 95.25 179 VAL A CA 1
ATOM 1423 C C . VAL A 1 179 ? 1.518 -3.442 4.715 1.00 95.25 179 VAL A C 1
ATOM 1425 O O . VAL A 1 179 ? 1.372 -3.363 5.933 1.00 95.25 179 VAL A O 1
ATOM 1428 N N . CYS A 1 180 ? 0.484 -3.602 3.880 1.00 93.81 180 CYS A N 1
ATOM 1429 C CA . CYS A 1 180 ? -0.907 -3.639 4.339 1.00 93.81 180 CYS A CA 1
ATOM 1430 C C . CYS A 1 180 ? -1.132 -4.683 5.432 1.00 93.81 180 CYS A C 1
ATOM 1432 O O . CYS A 1 180 ? -1.585 -4.349 6.522 1.00 93.81 180 CYS A O 1
ATOM 1434 N N . LEU A 1 181 ? -0.791 -5.943 5.165 1.00 92.25 181 LEU A N 1
ATOM 1435 C CA . LEU A 1 181 ? -1.058 -7.038 6.096 1.00 92.25 181 LEU A CA 1
ATOM 1436 C C . LEU A 1 181 ? -0.296 -6.915 7.419 1.00 92.25 181 LEU A C 1
ATOM 1438 O O . LEU A 1 181 ? -0.807 -7.370 8.441 1.00 92.25 181 LEU A O 1
ATOM 1442 N N . ASN A 1 182 ? 0.907 -6.335 7.407 1.00 93.31 182 ASN A N 1
ATOM 1443 C CA . ASN A 1 182 ? 1.661 -6.080 8.630 1.00 93.31 182 ASN A CA 1
ATOM 1444 C C . ASN A 1 182 ? 0.962 -5.025 9.490 1.00 93.31 182 ASN A C 1
ATOM 1446 O O . ASN A 1 182 ? 0.699 -5.298 10.655 1.00 93.31 182 ASN A O 1
ATOM 1450 N N . HIS A 1 183 ? 0.571 -3.891 8.904 1.00 93.56 183 HIS A N 1
ATOM 1451 C CA . HIS A 1 183 ? -0.107 -2.824 9.646 1.00 93.56 183 HIS A CA 1
ATOM 1452 C C . HIS A 1 183 ? -1.498 -3.250 10.119 1.00 93.56 183 HIS A C 1
ATOM 1454 O O . HIS A 1 183 ? -1.892 -2.913 11.224 1.00 93.56 183 HIS A O 1
ATOM 1460 N N . VAL A 1 184 ? -2.221 -4.065 9.343 1.00 91.25 184 VAL A N 1
ATOM 1461 C CA . VAL A 1 184 ? -3.472 -4.692 9.805 1.00 91.25 184 VAL A CA 1
ATOM 1462 C C . VAL A 1 184 ? -3.241 -5.587 11.020 1.00 91.25 184 VAL A C 1
ATOM 1464 O O . VAL A 1 184 ? -4.119 -5.683 11.861 1.00 91.25 184 VAL A O 1
ATOM 1467 N N . GLY A 1 185 ? -2.097 -6.270 11.101 1.00 88.12 185 GLY A N 1
ATOM 1468 C CA . GLY A 1 185 ? -1.756 -7.093 12.261 1.00 88.12 185 GLY A CA 1
ATOM 1469 C C . GLY A 1 185 ? -1.317 -6.291 13.489 1.00 88.12 185 GLY A C 1
ATOM 1470 O O . GLY A 1 185 ? -1.319 -6.835 14.587 1.00 88.12 185 GLY A O 1
ATOM 1471 N N . GLU A 1 186 ? -0.913 -5.035 13.309 1.00 88.25 186 GLU A N 1
ATOM 1472 C CA . GLU A 1 186 ? -0.544 -4.131 14.404 1.00 88.25 186 GLU A CA 1
ATOM 1473 C C . GLU A 1 186 ? -1.754 -3.401 15.008 1.00 88.25 186 GLU A C 1
ATOM 1475 O O . GLU A 1 186 ? -1.666 -2.930 16.142 1.00 88.25 186 GLU A O 1
ATOM 1480 N N . VAL A 1 187 ? -2.857 -3.307 14.256 1.00 86.50 187 VAL A N 1
ATOM 1481 C CA . VAL A 1 187 ? -4.162 -2.767 14.687 1.00 86.50 187 VAL A CA 1
ATOM 1482 C C . VAL A 1 187 ? -4.948 -3.831 15.440 1.00 86.50 187 VAL A C 1
ATOM 1484 O O . VAL A 1 187 ? -5.469 -3.494 16.525 1.00 86.50 187 VAL A O 1
#

Sequence (187 aa):
MARFSFKRKRLSFSEMTNRVPAAVDPLDFLGAGRTGSRDAFAQIHGAVHGALSEVERSISSLFERLRPDGNISDRMVLEANAELRTELARANTFADVKRDEMLISMSSKLESLFIQRLVVAPEEEPPVRRWTALGDRAIRRDLPMVSEPNHSNLDVSPNDRKKRLNKWKGETDEYLETVCLNHVGEV

Foldseek 3Di:
DDPPPPPPPDAFLVRCQVVADCAPPLCVLVVDPDDALVNSLSSLLNQLSVLLVVLLVQLVVLLVVLQLPDDDDQVSLQVSLVSNVVSLVVSLVSLVVSLVVVVVVNVVSLVVQVVVCCVPPVPDDRPPVRNPCNLVQQDQDDQQDQDRDGPVCQPDHSVSNVVSSVSNVRSSRRRSSNSSSNSSNVD

pLDDT: mean 85.06, std 13.42, range [35.75, 97.69]

Radius of gyration: 21.02 Å; chains: 1; bounding box: 49×48×63 Å

Secondary structure (DSSP, 8-state):
-------PPPPPHHHHHTTS---SSTTGGGT-TT--HHHHHHHHHHHHHHHHHHHHHHHHHHHHHT-TTS---HHHHHHHHHHHHHHHHHHHHHHHHHHHHHHHHHHHHHHHHHHHHHHH-TTSPPGGGGGGGGGGG----PPPPPP---HHHHSS-HHHHHHHHHHHHHHHHHHHHHHHHHHHHH-